Protein AF-A0A520GXE0-F1 (afdb_monomer_lite)

Sequence (352 aa):
VWISTFTKALQRQLGHEGERLIADPEERKRRIVTRKGRENYLCLLNLEDALQGGFAGRAAVLAQLVARWAAYSADGDMVGGDLPGWLPVLFRRNGSTALTDRRGECVYAGCPHYRKCFIERAARASADADIVIANHALVMVNAARGRETATRPTRYVFDEGHHLFDAADAMFSVALSGQETIELRRWVTGPESGSRGRRRGLAARLSDVASYDDAGARAITEAVDAARALPSDGWLQRLAEGQPFGAIEQLLAAVRGLVYARDADGSGEAGYGIETELAEPDAPLIDAIPPAAAALESLLRPLMALGRRLEAVLDEAPDWMDGQARARIEGAIASLGWRAETVAAWLALVAR

Radius of gyration: 22.11 Å; chains: 1; bounding box: 49×47×59 Å

Structure (mmCIF, N/CA/C/O backbone):
data_AF-A0A520GXE0-F1
#
_entry.id   AF-A0A520GXE0-F1
#
loop_
_atom_site.group_PDB
_atom_site.id
_atom_site.type_symbol
_atom_site.label_atom_id
_atom_site.label_alt_id
_atom_site.label_comp_id
_atom_site.label_asym_id
_atom_site.label_entity_id
_atom_site.label_seq_id
_atom_site.pdbx_PDB_ins_code
_atom_site.Cartn_x
_atom_site.Cartn_y
_atom_site.Cartn_z
_atom_site.occupancy
_atom_site.B_iso_or_equiv
_atom_site.auth_seq_id
_atom_site.auth_comp_id
_atom_site.auth_asym_id
_atom_site.auth_atom_id
_atom_site.pdbx_PDB_model_num
ATOM 1 N N . VAL A 1 1 ? 8.208 -20.556 -15.356 1.00 90.81 1 VAL A N 1
ATOM 2 C CA . VAL A 1 1 ? 7.952 -21.194 -14.038 1.00 90.81 1 VAL A CA 1
ATOM 3 C C . VAL A 1 1 ? 8.054 -20.131 -12.965 1.00 90.81 1 VAL A C 1
ATOM 5 O O . VAL A 1 1 ? 8.943 -19.297 -13.052 1.00 90.81 1 VAL A O 1
ATOM 8 N N . TRP A 1 2 ? 7.154 -20.126 -11.987 1.00 92.12 2 TRP A N 1
ATOM 9 C CA . TRP A 1 2 ? 7.243 -19.226 -10.838 1.00 92.12 2 TRP A CA 1
ATOM 10 C C . TRP A 1 2 ? 7.656 -20.009 -9.596 1.00 92.12 2 TRP A C 1
ATOM 12 O O . TRP A 1 2 ? 6.982 -20.964 -9.218 1.00 92.12 2 TRP A O 1
ATOM 22 N N . ILE A 1 3 ? 8.770 -19.612 -8.988 1.00 94.00 3 ILE A N 1
ATOM 23 C CA . ILE A 1 3 ? 9.282 -20.168 -7.740 1.00 94.00 3 ILE A CA 1
ATOM 24 C C . ILE A 1 3 ? 8.953 -19.172 -6.637 1.00 94.00 3 ILE A C 1
ATOM 26 O O . ILE A 1 3 ? 9.441 -18.042 -6.619 1.00 94.00 3 ILE A O 1
ATOM 30 N N . SER A 1 4 ? 8.086 -19.590 -5.732 1.00 92.75 4 SER A N 1
ATOM 31 C CA . SER A 1 4 ? 7.654 -18.807 -4.597 1.00 92.75 4 SER A CA 1
ATOM 32 C C . SER A 1 4 ? 8.390 -19.271 -3.352 1.00 92.75 4 SER A C 1
ATOM 34 O O . SER A 1 4 ? 8.320 -20.448 -3.035 1.00 92.75 4 SER A O 1
ATOM 36 N N . THR A 1 5 ? 9.021 -18.356 -2.624 1.00 91.19 5 THR A N 1
ATOM 37 C CA . THR A 1 5 ? 9.692 -18.653 -1.345 1.00 91.19 5 THR A CA 1
ATOM 38 C C . THR A 1 5 ? 9.309 -17.619 -0.287 1.00 91.19 5 THR A C 1
ATOM 40 O O . THR A 1 5 ? 8.775 -16.552 -0.612 1.00 91.19 5 THR A O 1
ATOM 43 N N . PHE A 1 6 ? 9.559 -17.908 0.985 1.00 83.25 6 PHE A N 1
ATOM 44 C CA . PHE A 1 6 ? 9.045 -17.088 2.077 1.00 83.25 6 PHE A CA 1
ATOM 45 C C . PHE A 1 6 ? 9.873 -15.820 2.324 1.00 83.25 6 PHE A C 1
ATOM 47 O O . PHE A 1 6 ? 9.333 -14.713 2.388 1.00 83.25 6 PHE A O 1
ATOM 54 N N . THR A 1 7 ? 11.201 -15.943 2.420 1.00 82.44 7 THR A N 1
ATOM 55 C CA . THR A 1 7 ? 12.061 -14.829 2.852 1.00 82.44 7 THR A CA 1
ATOM 56 C C . THR A 1 7 ? 12.836 -14.190 1.703 1.00 82.44 7 THR A C 1
ATOM 58 O O . THR A 1 7 ? 13.214 -14.827 0.721 1.00 82.44 7 THR A O 1
ATOM 61 N N . LYS A 1 8 ? 13.163 -12.901 1.851 1.00 81.94 8 LYS A N 1
ATOM 62 C CA . LYS A 1 8 ? 14.025 -12.175 0.899 1.00 81.94 8 LYS A CA 1
ATOM 63 C C . LYS A 1 8 ? 15.440 -12.761 0.829 1.00 81.94 8 LYS A C 1
ATOM 65 O O . LYS A 1 8 ? 16.084 -12.671 -0.213 1.00 81.94 8 LYS A O 1
ATOM 70 N N . ALA A 1 9 ? 15.919 -13.353 1.926 1.00 82.88 9 ALA A N 1
ATOM 71 C CA . ALA A 1 9 ? 17.207 -14.035 1.968 1.00 82.88 9 ALA A CA 1
ATOM 72 C C . ALA A 1 9 ? 17.195 -15.296 1.092 1.00 82.88 9 ALA A C 1
ATOM 74 O O . ALA A 1 9 ? 18.108 -15.469 0.286 1.00 82.88 9 ALA A O 1
ATOM 75 N N . LEU A 1 10 ? 16.130 -16.101 1.180 1.00 86.06 10 LEU A N 1
ATOM 76 C CA . LEU A 1 10 ? 15.934 -17.278 0.331 1.00 86.06 10 LEU A CA 1
ATOM 77 C C . LEU A 1 10 ? 15.784 -16.893 -1.144 1.00 86.06 10 LEU A C 1
ATOM 79 O O . LEU A 1 10 ? 16.423 -17.500 -1.997 1.00 86.06 10 LEU A O 1
ATOM 83 N N . GLN A 1 11 ? 15.045 -15.821 -1.460 1.00 87.38 11 GLN A N 1
ATOM 84 C CA . GLN A 1 11 ? 14.962 -15.318 -2.843 1.00 87.38 11 GLN A CA 1
ATOM 85 C C . GLN A 1 11 ? 16.342 -15.007 -3.427 1.00 87.38 11 GLN A C 1
ATOM 87 O O . GLN A 1 11 ? 16.627 -15.348 -4.573 1.00 87.38 11 GLN A O 1
ATOM 92 N N . ARG A 1 12 ? 17.214 -14.372 -2.635 1.00 83.81 12 ARG A N 1
ATOM 93 C CA . ARG A 1 12 ? 18.583 -14.058 -3.054 1.00 83.81 12 ARG A CA 1
ATOM 94 C C . ARG A 1 12 ? 19.427 -15.317 -3.223 1.00 83.81 12 ARG A C 1
ATOM 96 O O . ARG A 1 12 ? 20.170 -15.408 -4.195 1.00 83.81 12 ARG A O 1
ATOM 103 N N . GLN A 1 13 ? 19.306 -16.270 -2.302 1.00 88.50 13 GLN A N 1
ATOM 104 C CA . GLN A 1 13 ? 19.988 -17.558 -2.401 1.00 88.50 13 GLN A CA 1
ATOM 105 C C . GLN A 1 13 ? 19.597 -18.281 -3.695 1.00 88.50 13 GLN A C 1
ATOM 107 O O . GLN A 1 13 ? 20.478 -18.657 -4.459 1.00 88.50 13 GLN A O 1
ATOM 112 N N . LEU A 1 14 ? 18.299 -18.387 -3.996 1.00 88.88 14 LEU A N 1
ATOM 113 C CA . LEU A 1 14 ? 17.807 -18.990 -5.239 1.00 88.88 14 LEU A CA 1
ATOM 114 C C . LEU A 1 14 ? 18.307 -18.249 -6.487 1.00 88.88 14 LEU A C 1
ATOM 116 O O . LEU A 1 14 ? 18.665 -18.881 -7.477 1.00 88.88 14 LEU A O 1
ATOM 120 N N . GLY A 1 15 ? 18.375 -16.915 -6.433 1.00 85.94 15 GLY A N 1
ATOM 121 C CA . GLY A 1 15 ? 18.950 -16.112 -7.512 1.00 85.94 15 GLY A CA 1
ATOM 122 C C . GLY A 1 15 ? 20.423 -16.443 -7.779 1.00 85.94 15 GLY A C 1
ATOM 123 O O . GLY A 1 15 ? 20.818 -16.559 -8.938 1.00 85.94 15 GLY A O 1
ATOM 124 N N . HIS A 1 16 ? 21.219 -16.645 -6.724 1.00 85.94 16 HIS A N 1
ATOM 125 C CA . HIS A 1 16 ? 22.632 -17.018 -6.838 1.00 85.94 16 HIS A CA 1
ATOM 126 C C . HIS A 1 16 ? 22.817 -18.468 -7.306 1.00 85.94 16 HIS A C 1
ATOM 128 O O . HIS A 1 16 ? 23.625 -18.721 -8.192 1.00 85.94 16 HIS A O 1
ATOM 134 N N . GLU A 1 17 ? 22.007 -19.412 -6.814 1.00 90.50 17 GLU A N 1
ATOM 135 C CA . GLU A 1 17 ? 22.006 -20.803 -7.304 1.00 90.50 17 GLU A CA 1
ATOM 136 C C . GLU A 1 17 ? 21.681 -20.890 -8.807 1.00 90.50 17 GLU A C 1
ATOM 138 O O . GLU A 1 17 ? 22.103 -21.831 -9.482 1.00 90.50 17 GLU A O 1
ATOM 143 N N . GLY A 1 18 ? 21.010 -19.876 -9.367 1.00 88.44 18 GLY A N 1
ATOM 144 C CA . GLY A 1 18 ? 20.818 -19.721 -10.808 1.00 88.44 18 GLY A CA 1
ATOM 145 C C . GLY A 1 18 ? 22.122 -19.740 -11.619 1.00 88.44 18 GLY A C 1
ATOM 146 O O . GLY A 1 18 ? 22.098 -20.146 -12.779 1.00 88.44 18 GLY A O 1
ATOM 147 N N . GLU A 1 19 ? 23.266 -19.379 -11.025 1.00 89.75 19 GLU A N 1
ATOM 148 C CA . GLU A 1 19 ? 24.599 -19.487 -11.645 1.00 89.75 19 GLU A CA 1
ATOM 149 C C . GLU A 1 19 ? 24.958 -20.924 -12.026 1.00 89.75 19 GLU A C 1
ATOM 151 O O . GLU A 1 19 ? 25.644 -21.153 -13.021 1.00 89.75 19 GLU A O 1
ATOM 156 N N . ARG A 1 20 ? 24.453 -21.905 -11.271 1.00 91.44 20 ARG A N 1
ATOM 157 C CA . ARG A 1 20 ? 24.680 -23.332 -11.535 1.00 91.44 20 ARG A CA 1
ATOM 158 C C . ARG A 1 20 ? 23.836 -23.846 -12.697 1.00 91.44 20 ARG A C 1
ATOM 160 O O . ARG A 1 20 ? 24.195 -24.852 -13.301 1.00 91.44 20 ARG A O 1
ATOM 167 N N . LEU A 1 21 ? 22.719 -23.178 -12.993 1.00 91.50 21 LEU A N 1
ATOM 168 C CA . LEU A 1 21 ? 21.837 -23.507 -14.115 1.00 91.50 21 LEU A CA 1
ATOM 169 C C . LEU A 1 21 ? 22.272 -22.802 -15.401 1.00 91.50 21 LEU A C 1
ATOM 171 O O . LEU A 1 21 ? 22.223 -23.397 -16.475 1.00 91.50 21 LEU A O 1
ATOM 175 N N . ILE A 1 22 ? 22.676 -21.534 -15.297 1.00 93.50 22 ILE A N 1
ATOM 176 C CA . ILE A 1 22 ? 23.071 -20.691 -16.427 1.00 93.50 22 ILE A CA 1
ATOM 177 C C . ILE A 1 22 ? 24.344 -19.939 -16.034 1.00 93.50 22 ILE A C 1
ATOM 179 O O . ILE A 1 22 ? 24.292 -18.985 -15.255 1.00 93.50 22 ILE A O 1
ATOM 183 N N . ALA A 1 23 ? 25.485 -20.363 -16.584 1.00 92.56 23 ALA A N 1
ATOM 184 C CA . ALA A 1 23 ? 26.791 -19.792 -16.255 1.00 92.56 23 ALA A CA 1
ATOM 185 C C . ALA A 1 23 ? 26.947 -18.347 -16.763 1.00 92.56 23 ALA A C 1
ATOM 187 O O . ALA A 1 23 ? 27.438 -17.490 -16.022 1.00 92.56 23 ALA A O 1
ATOM 188 N N . ASP A 1 24 ? 26.483 -18.058 -17.987 1.00 94.44 24 ASP A N 1
ATOM 189 C CA . ASP A 1 24 ? 26.551 -16.714 -18.574 1.00 94.44 24 ASP A CA 1
ATOM 190 C C . ASP A 1 24 ? 25.686 -15.714 -17.778 1.00 94.44 24 ASP A C 1
ATOM 192 O O . ASP A 1 24 ? 24.468 -15.904 -17.683 1.00 94.44 24 ASP A O 1
ATOM 196 N N . PRO A 1 25 ? 26.270 -14.648 -17.197 1.00 90.19 25 PRO A N 1
ATOM 197 C CA . PRO A 1 25 ? 25.524 -13.678 -16.398 1.00 90.19 25 PRO A CA 1
ATOM 198 C C . PRO A 1 25 ? 24.420 -12.944 -17.165 1.00 90.19 25 PRO A C 1
ATOM 200 O O . PRO A 1 25 ? 23.355 -12.692 -16.597 1.00 90.19 25 PRO A O 1
ATOM 203 N N . GLU A 1 26 ? 24.643 -12.617 -18.440 1.00 90.75 26 GLU A N 1
ATOM 204 C CA . GLU A 1 26 ? 23.667 -11.868 -19.239 1.00 90.75 26 GLU A CA 1
ATOM 205 C C . GLU A 1 26 ? 22.484 -12.747 -19.649 1.00 90.75 26 GLU A C 1
ATOM 207 O O . GLU A 1 26 ? 21.327 -12.336 -19.525 1.00 90.75 26 GLU A O 1
ATOM 212 N N . GLU A 1 27 ? 22.736 -13.988 -20.070 1.00 93.12 27 GLU A N 1
ATOM 213 C CA . GLU A 1 27 ? 21.676 -14.968 -20.282 1.00 93.12 27 GLU A CA 1
ATOM 214 C C . GLU A 1 27 ? 20.908 -15.253 -18.987 1.00 93.12 27 GLU A C 1
ATOM 216 O O . GLU A 1 27 ? 19.674 -15.233 -18.991 1.00 93.12 27 GLU A O 1
ATOM 221 N N . ARG A 1 28 ? 21.609 -15.437 -17.863 1.00 93.06 28 ARG A N 1
ATOM 222 C CA . ARG A 1 28 ? 20.980 -15.690 -16.562 1.00 93.06 28 ARG A CA 1
ATOM 223 C C . ARG A 1 28 ? 20.043 -14.558 -16.160 1.00 93.06 28 ARG A C 1
ATOM 225 O O . ARG A 1 28 ? 18.915 -14.832 -15.770 1.00 93.06 28 ARG A O 1
ATOM 232 N N . LYS A 1 29 ? 20.463 -13.300 -16.314 1.00 88.56 29 LYS A N 1
ATOM 233 C CA . LYS A 1 29 ? 19.643 -12.119 -15.999 1.00 88.56 29 LYS A CA 1
ATOM 234 C C . LYS A 1 29 ? 18.379 -12.013 -16.858 1.00 88.56 29 LYS A C 1
ATOM 236 O O . LYS A 1 29 ? 17.376 -11.478 -16.392 1.00 88.56 29 LYS A O 1
ATOM 241 N N . ARG A 1 30 ? 18.416 -12.499 -18.104 1.00 91.50 30 ARG A N 1
ATOM 242 C CA . ARG A 1 30 ? 17.231 -12.558 -18.979 1.00 91.50 30 ARG A CA 1
ATOM 243 C C . ARG A 1 30 ? 16.278 -13.684 -18.588 1.00 91.50 30 ARG A C 1
ATOM 245 O O . ARG A 1 30 ? 15.070 -13.510 -18.665 1.00 91.50 30 ARG A O 1
ATOM 252 N N . ARG A 1 31 ? 16.815 -14.839 -18.191 1.00 93.56 31 ARG A N 1
ATOM 253 C CA . ARG A 1 31 ? 16.031 -16.065 -17.981 1.00 93.56 31 ARG A CA 1
ATOM 254 C C . ARG A 1 31 ? 15.551 -16.249 -16.542 1.00 93.56 31 ARG A C 1
ATOM 256 O O . ARG A 1 31 ? 14.533 -16.902 -16.336 1.00 93.56 31 ARG A O 1
ATOM 263 N N . ILE A 1 32 ? 16.257 -15.689 -15.560 1.00 93.44 32 ILE A N 1
ATOM 264 C CA . ILE A 1 32 ? 15.950 -15.794 -14.130 1.00 93.44 32 ILE A CA 1
ATOM 265 C C . ILE A 1 32 ? 15.791 -14.389 -13.550 1.00 93.44 32 ILE A C 1
ATOM 267 O O . ILE A 1 32 ? 16.750 -13.621 -13.482 1.00 93.44 32 ILE A O 1
ATOM 271 N N . VAL A 1 33 ? 14.578 -14.059 -13.105 1.00 91.75 33 VAL A N 1
ATOM 272 C CA . VAL A 1 33 ? 14.235 -12.723 -12.601 1.00 91.75 33 VAL A CA 1
ATOM 273 C C . VAL A 1 33 ? 13.626 -12.811 -11.209 1.00 91.75 33 VAL A C 1
ATOM 275 O O . VAL A 1 33 ? 12.678 -13.557 -10.975 1.00 91.75 33 VAL A O 1
ATOM 278 N N . THR A 1 34 ? 14.122 -11.992 -10.285 1.00 90.44 34 THR A N 1
ATOM 279 C CA . THR A 1 34 ? 13.526 -11.839 -8.953 1.00 90.44 34 THR A CA 1
ATOM 280 C C . THR A 1 34 ? 12.501 -10.707 -8.960 1.00 90.44 34 THR A C 1
ATOM 282 O O . THR A 1 34 ? 12.821 -9.567 -9.304 1.00 90.44 34 THR A O 1
ATOM 285 N N . ARG A 1 35 ? 11.265 -11.002 -8.543 1.00 89.19 35 ARG A N 1
ATOM 286 C CA . ARG A 1 35 ? 10.154 -10.046 -8.462 1.00 89.19 35 ARG A CA 1
ATOM 287 C C . ARG A 1 35 ? 9.699 -9.886 -7.010 1.00 89.19 35 ARG A C 1
ATOM 289 O O . ARG A 1 35 ? 9.286 -10.846 -6.363 1.00 89.19 35 ARG A O 1
ATOM 296 N N . LYS A 1 36 ? 9.748 -8.654 -6.502 1.00 88.38 36 LYS A N 1
ATOM 297 C CA . LYS A 1 36 ? 9.302 -8.282 -5.147 1.00 88.38 36 LYS A CA 1
ATOM 298 C C . LYS A 1 36 ? 8.087 -7.350 -5.197 1.00 88.38 36 LYS A C 1
ATOM 300 O O . LYS A 1 36 ? 7.708 -6.861 -6.261 1.00 88.38 36 LYS A O 1
ATOM 305 N N . GLY A 1 37 ? 7.476 -7.088 -4.042 1.00 85.50 37 GLY A N 1
ATOM 306 C CA . GLY A 1 37 ? 6.474 -6.025 -3.906 1.00 85.50 37 GLY A CA 1
ATOM 307 C C . GLY A 1 37 ? 7.077 -4.640 -4.183 1.00 85.50 37 GLY A C 1
ATOM 308 O O . GLY A 1 37 ? 8.281 -4.437 -3.987 1.00 85.50 37 GLY A O 1
ATOM 309 N N . ARG A 1 38 ? 6.256 -3.690 -4.647 1.00 88.56 38 ARG A N 1
ATOM 310 C CA . ARG A 1 38 ? 6.677 -2.334 -5.065 1.00 88.56 38 ARG A CA 1
ATOM 311 C C . ARG A 1 38 ? 7.350 -1.558 -3.929 1.00 88.56 38 ARG A C 1
ATOM 313 O O . ARG A 1 38 ? 8.279 -0.790 -4.164 1.00 88.56 38 ARG A O 1
ATOM 320 N N . GLU A 1 39 ? 6.947 -1.836 -2.695 1.00 87.00 39 GLU A N 1
ATOM 321 C CA . GLU A 1 39 ? 7.479 -1.273 -1.458 1.00 87.00 39 GLU A CA 1
ATOM 322 C C . GLU A 1 39 ? 8.933 -1.678 -1.163 1.00 87.00 39 GLU A C 1
ATOM 324 O O . GLU A 1 39 ? 9.560 -1.105 -0.270 1.00 87.00 39 GLU A O 1
ATOM 329 N N . ASN A 1 40 ? 9.479 -2.641 -1.914 1.00 89.06 40 ASN A N 1
ATOM 330 C CA . ASN A 1 40 ? 10.854 -3.124 -1.780 1.00 89.06 40 ASN A CA 1
ATOM 331 C C . ASN A 1 40 ? 11.819 -2.482 -2.779 1.00 89.06 40 ASN A C 1
ATOM 333 O O . ASN A 1 40 ? 13.026 -2.639 -2.630 1.00 89.06 40 ASN A O 1
ATOM 337 N N . TYR A 1 41 ? 11.310 -1.762 -3.777 1.00 92.62 41 TYR A N 1
ATOM 338 C CA . TYR A 1 41 ? 12.133 -1.102 -4.782 1.00 92.62 41 TYR A CA 1
ATOM 339 C C . TYR A 1 41 ? 12.191 0.402 -4.542 1.00 92.62 41 TYR A C 1
ATOM 341 O O . TYR A 1 41 ? 11.227 1.028 -4.092 1.00 92.62 41 TYR A O 1
ATOM 349 N N . LEU A 1 42 ? 13.314 1.003 -4.919 1.00 94.69 42 LEU A N 1
ATOM 350 C CA . LEU A 1 42 ? 13.469 2.446 -4.951 1.00 94.69 42 LEU A CA 1
ATOM 351 C C . LEU A 1 42 ? 12.498 3.070 -5.964 1.00 94.69 42 LEU A C 1
ATOM 353 O O . LEU A 1 42 ? 12.542 2.792 -7.166 1.00 94.69 42 LEU A O 1
ATOM 357 N N . CYS A 1 43 ? 11.670 3.996 -5.490 1.00 94.00 43 CYS A N 1
ATOM 358 C CA . CYS A 1 43 ? 10.872 4.857 -6.344 1.00 94.00 43 CYS A CA 1
ATOM 359 C C . CYS A 1 43 ? 11.710 6.078 -6.741 1.00 94.00 43 CYS A C 1
ATOM 361 O O . CYS A 1 43 ? 11.909 6.998 -5.948 1.00 94.00 43 CYS A O 1
ATOM 363 N N . LEU A 1 44 ? 12.172 6.112 -7.996 1.00 94.25 44 LEU A N 1
ATOM 364 C CA . LEU A 1 44 ? 12.980 7.220 -8.530 1.00 94.25 44 LEU A CA 1
ATOM 365 C C . LEU A 1 44 ? 12.294 8.586 -8.391 1.00 94.25 44 LEU A C 1
ATOM 367 O O . LEU A 1 44 ? 12.964 9.593 -8.193 1.00 94.25 44 LEU A O 1
ATOM 371 N N . LEU A 1 45 ? 10.962 8.609 -8.448 1.00 90.69 45 LEU A N 1
ATOM 372 C CA . LEU A 1 45 ? 10.183 9.828 -8.271 1.00 90.69 45 LEU A CA 1
ATOM 373 C C . LEU A 1 45 ? 10.153 10.300 -6.807 1.00 90.69 45 LEU A C 1
ATOM 375 O O . LEU A 1 45 ? 10.216 11.497 -6.551 1.00 90.69 45 LEU A O 1
ATOM 379 N N . ASN A 1 46 ? 10.075 9.376 -5.842 1.00 90.31 46 ASN A N 1
ATOM 380 C CA . ASN A 1 46 ? 10.169 9.725 -4.419 1.00 90.31 46 ASN A CA 1
ATOM 381 C C . ASN A 1 46 ? 11.599 10.153 -4.052 1.00 90.31 46 ASN A C 1
ATOM 383 O O . ASN A 1 46 ? 11.777 11.034 -3.216 1.00 90.31 46 ASN A O 1
ATOM 387 N N . LEU A 1 47 ? 12.613 9.565 -4.696 1.00 93.06 47 LEU A N 1
ATOM 388 C CA . LEU A 1 47 ? 14.002 9.991 -4.548 1.00 93.06 47 LEU A CA 1
ATOM 389 C C . LEU A 1 47 ? 14.223 11.409 -5.082 1.00 93.06 47 LEU A C 1
ATOM 391 O O . LEU A 1 47 ? 14.805 12.225 -4.378 1.00 93.06 47 LEU A O 1
ATOM 395 N N . GLU A 1 48 ? 13.752 11.714 -6.292 1.00 91.56 48 GLU A N 1
ATOM 396 C CA . GLU A 1 48 ? 13.840 13.066 -6.857 1.00 91.56 48 GLU A CA 1
ATOM 397 C C . GLU A 1 48 ? 13.209 14.105 -5.923 1.00 91.56 48 GLU A C 1
ATOM 399 O O . GLU A 1 48 ? 13.847 15.105 -5.597 1.00 91.56 48 GLU A O 1
ATOM 404 N N . ASP A 1 49 ? 12.002 13.829 -5.426 1.00 87.44 49 ASP A N 1
ATOM 405 C CA . ASP A 1 49 ? 11.306 14.700 -4.477 1.00 87.44 49 ASP A CA 1
ATOM 406 C C . ASP A 1 49 ? 12.115 14.917 -3.187 1.00 87.44 49 ASP A C 1
ATOM 408 O O . ASP A 1 49 ? 12.278 16.042 -2.710 1.00 87.44 49 ASP A O 1
ATOM 412 N N . ALA A 1 50 ? 12.694 13.845 -2.641 1.00 88.69 50 ALA A N 1
ATOM 413 C CA . ALA A 1 50 ? 13.543 13.925 -1.459 1.00 88.69 50 ALA A CA 1
ATOM 414 C C . ALA A 1 50 ? 14.785 14.806 -1.690 1.00 88.69 50 ALA A C 1
ATOM 416 O O . ALA A 1 50 ? 15.162 15.568 -0.798 1.00 88.69 50 ALA A O 1
ATOM 417 N N . LEU A 1 51 ? 15.393 14.740 -2.881 1.00 90.19 51 LEU A N 1
ATOM 418 C CA . LEU A 1 51 ? 16.551 15.557 -3.261 1.00 90.19 51 LEU A CA 1
ATOM 419 C C . LEU A 1 51 ? 16.183 17.027 -3.522 1.00 90.19 51 LEU A C 1
ATOM 421 O O . LEU A 1 51 ? 17.013 17.904 -3.294 1.00 90.19 51 LEU A O 1
ATOM 425 N N . GLN A 1 52 ? 14.948 17.310 -3.946 1.00 89.19 52 GLN A N 1
ATOM 426 C CA . GLN A 1 52 ? 14.431 18.662 -4.215 1.00 89.19 52 GLN A CA 1
ATOM 427 C C . GLN A 1 52 ? 13.878 19.375 -2.964 1.00 89.19 52 GLN A C 1
ATOM 429 O O . GLN A 1 52 ? 13.187 20.388 -3.063 1.00 89.19 52 GLN A O 1
ATOM 434 N N . GLY A 1 53 ? 14.201 18.875 -1.768 1.00 81.94 53 GLY A N 1
ATOM 435 C CA . GLY A 1 53 ? 13.802 19.489 -0.499 1.00 81.94 53 GLY A CA 1
ATOM 436 C C . GLY A 1 53 ? 12.542 18.894 0.126 1.00 81.94 53 GLY A C 1
ATOM 437 O O . GLY A 1 53 ? 12.043 19.444 1.106 1.00 81.94 53 GLY A O 1
ATOM 438 N N . GLY A 1 54 ? 12.053 17.759 -0.388 1.00 78.25 54 GLY A N 1
ATOM 439 C CA . GLY A 1 54 ? 11.010 16.969 0.266 1.00 78.25 54 GLY A CA 1
ATOM 440 C C . GLY A 1 54 ? 11.451 16.390 1.613 1.00 78.25 54 GLY A C 1
ATOM 441 O O . GLY A 1 54 ? 10.622 16.104 2.480 1.00 78.25 54 GLY A O 1
ATOM 442 N N . PHE A 1 55 ? 12.760 16.186 1.802 1.00 83.94 55 PHE A N 1
ATOM 443 C CA . PHE A 1 55 ? 13.355 15.667 3.034 1.00 83.94 55 PHE A CA 1
ATOM 444 C C . PHE A 1 55 ? 14.261 16.723 3.685 1.00 83.94 55 PHE A C 1
ATOM 446 O O . PHE A 1 55 ? 14.884 17.536 3.008 1.00 83.94 55 PHE A O 1
ATOM 453 N N . ALA A 1 56 ? 14.385 16.663 5.014 1.00 83.31 56 ALA A N 1
ATOM 454 C CA . ALA A 1 56 ? 15.259 17.535 5.798 1.00 83.31 56 ALA A CA 1
ATOM 455 C C . ALA A 1 56 ? 16.105 16.738 6.806 1.00 83.31 56 ALA A C 1
ATOM 457 O O . ALA A 1 56 ? 15.795 15.590 7.148 1.00 83.31 56 ALA A O 1
ATOM 458 N N . GLY A 1 57 ? 17.192 17.348 7.289 1.00 87.38 57 GLY A N 1
ATOM 459 C CA . GLY A 1 57 ? 18.073 16.760 8.301 1.00 87.38 57 GLY A CA 1
ATOM 460 C C . GLY A 1 57 ? 18.632 15.395 7.886 1.00 87.38 57 GLY A C 1
ATOM 461 O O . GLY A 1 57 ? 19.093 15.211 6.760 1.00 87.38 57 GLY A O 1
ATOM 462 N N . ARG A 1 58 ? 18.566 14.406 8.789 1.00 87.12 58 ARG A N 1
ATOM 463 C CA . ARG A 1 58 ? 19.070 13.043 8.529 1.00 87.12 58 ARG A CA 1
ATOM 464 C C . ARG A 1 58 ? 18.395 12.378 7.328 1.00 87.12 58 ARG A C 1
ATOM 466 O O . ARG A 1 58 ? 19.051 11.632 6.613 1.00 87.12 58 ARG A O 1
ATOM 473 N N . ALA A 1 59 ? 17.116 12.651 7.076 1.00 85.62 59 ALA A N 1
ATOM 474 C CA . ALA A 1 59 ? 16.422 12.069 5.933 1.00 85.62 59 ALA A CA 1
ATOM 475 C C . ALA A 1 59 ? 17.026 12.566 4.605 1.00 85.62 59 ALA A C 1
ATOM 477 O O . ALA A 1 59 ? 17.248 11.766 3.700 1.00 85.62 59 ALA A O 1
ATOM 478 N N . ALA A 1 60 ? 17.383 13.851 4.509 1.00 88.62 60 ALA A N 1
ATOM 479 C CA . ALA A 1 60 ? 18.041 14.397 3.319 1.00 88.62 60 ALA A CA 1
ATOM 480 C C . ALA A 1 60 ? 19.414 13.745 3.067 1.00 88.62 60 ALA A C 1
ATOM 482 O O . ALA A 1 60 ? 19.753 13.437 1.926 1.00 88.62 60 ALA A O 1
ATOM 483 N N . VAL A 1 61 ? 20.176 13.458 4.131 1.00 91.31 61 VAL A N 1
ATOM 484 C CA . VAL A 1 61 ? 21.450 12.722 4.027 1.00 91.31 61 VAL A CA 1
ATOM 485 C C . VAL A 1 61 ? 21.227 11.315 3.469 1.00 91.31 61 VAL A C 1
ATOM 487 O O . VAL A 1 61 ? 21.938 10.906 2.553 1.00 91.31 61 VAL A O 1
ATOM 490 N N . LEU A 1 62 ? 20.216 10.591 3.964 1.00 90.94 62 LEU A N 1
ATOM 491 C CA . LEU A 1 62 ? 19.852 9.284 3.410 1.00 90.94 62 LEU A CA 1
ATOM 492 C C . LEU A 1 62 ? 19.521 9.384 1.918 1.00 90.94 62 LEU A C 1
ATOM 494 O O . LEU A 1 62 ? 20.011 8.567 1.147 1.00 90.94 62 LEU A O 1
ATOM 498 N N . ALA A 1 63 ? 18.728 10.377 1.508 1.00 91.75 63 ALA A N 1
ATOM 499 C CA . ALA A 1 63 ? 18.358 10.558 0.106 1.00 91.75 63 ALA A CA 1
ATOM 500 C C . ALA A 1 63 ? 19.592 10.736 -0.794 1.00 91.75 63 ALA A C 1
ATOM 502 O O . ALA A 1 63 ? 19.661 10.116 -1.849 1.00 91.75 63 ALA A O 1
ATOM 503 N N . GLN A 1 64 ? 20.603 11.494 -0.359 1.00 93.88 64 GLN A N 1
ATOM 504 C CA . GLN A 1 64 ? 21.859 11.657 -1.106 1.00 93.88 64 GLN A CA 1
ATOM 505 C C . GLN A 1 64 ? 22.665 10.350 -1.203 1.00 93.88 64 GLN A C 1
ATOM 507 O O . GLN A 1 64 ? 23.175 10.005 -2.269 1.00 93.88 64 GLN A O 1
ATOM 512 N N . LEU A 1 65 ? 22.750 9.585 -0.109 1.00 94.19 65 LEU A N 1
ATOM 513 C CA . LEU A 1 65 ? 23.423 8.279 -0.107 1.00 94.19 65 LEU A CA 1
ATOM 514 C C . LEU A 1 65 ? 22.708 7.277 -1.022 1.00 94.19 65 LEU A C 1
ATOM 516 O O . LEU A 1 65 ? 23.354 6.584 -1.809 1.00 94.19 65 LEU A O 1
ATOM 520 N N . VAL A 1 66 ? 21.375 7.245 -0.964 1.00 94.19 66 VAL A N 1
ATOM 521 C CA . VAL A 1 66 ? 20.539 6.411 -1.836 1.00 94.19 66 VAL A CA 1
ATOM 522 C C . VAL A 1 66 ? 20.643 6.869 -3.288 1.00 94.19 66 VAL A C 1
ATOM 524 O O . VAL A 1 66 ? 20.718 6.020 -4.163 1.00 94.19 66 VAL A O 1
ATOM 527 N N . ALA A 1 67 ? 20.729 8.171 -3.573 1.00 95.00 67 ALA A N 1
ATOM 528 C CA . ALA A 1 67 ? 20.929 8.675 -4.931 1.00 95.00 67 ALA A CA 1
ATOM 529 C C . ALA A 1 67 ? 22.258 8.211 -5.528 1.00 95.00 67 ALA A C 1
ATOM 531 O O . ALA A 1 67 ? 22.299 7.768 -6.677 1.00 95.00 67 ALA A O 1
ATOM 532 N N . ARG A 1 68 ? 23.333 8.246 -4.730 1.00 95.00 68 ARG A N 1
ATOM 533 C CA . ARG A 1 68 ? 24.626 7.699 -5.143 1.00 95.00 68 ARG A CA 1
ATOM 534 C C . ARG A 1 68 ? 24.526 6.206 -5.428 1.00 95.00 68 ARG A C 1
ATOM 536 O O . ARG A 1 68 ? 25.007 5.775 -6.464 1.00 95.00 68 ARG A O 1
ATOM 543 N N . TRP A 1 69 ? 23.908 5.429 -4.542 1.00 95.31 69 TRP A N 1
ATOM 544 C CA . TRP A 1 69 ? 23.710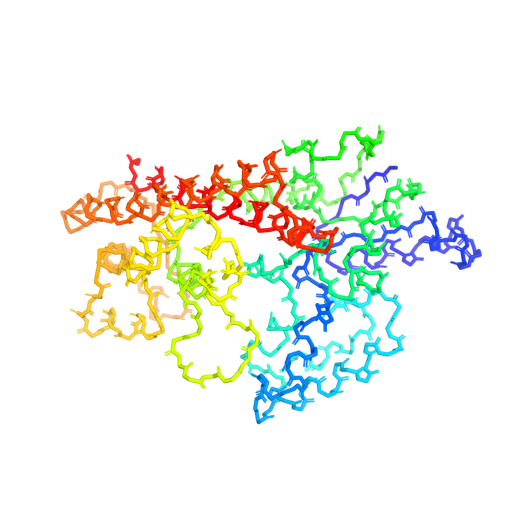 3.994 -4.758 1.00 95.31 69 TRP A CA 1
ATOM 545 C C . TRP A 1 69 ? 22.855 3.706 -6.002 1.00 95.31 69 TRP A C 1
ATOM 547 O O . TRP A 1 69 ? 23.241 2.891 -6.832 1.00 95.31 69 TRP A O 1
ATOM 557 N N . ALA A 1 70 ? 21.753 4.432 -6.193 1.00 95.00 70 ALA A N 1
ATOM 558 C CA . ALA A 1 70 ? 20.820 4.244 -7.300 1.00 95.00 70 ALA A CA 1
ATOM 559 C C . ALA A 1 70 ? 21.467 4.426 -8.681 1.00 95.00 70 ALA A C 1
ATOM 561 O O . ALA A 1 70 ? 21.008 3.824 -9.648 1.00 95.00 70 ALA A O 1
ATOM 562 N N . ALA A 1 71 ? 22.525 5.238 -8.778 1.00 93.12 71 ALA A N 1
ATOM 563 C CA . ALA A 1 71 ? 23.288 5.423 -10.012 1.00 93.12 71 ALA A CA 1
ATOM 564 C C . ALA A 1 71 ? 24.084 4.172 -10.432 1.00 93.12 71 ALA A C 1
ATOM 566 O O . ALA A 1 71 ? 24.408 4.034 -11.609 1.00 93.12 71 ALA A O 1
ATOM 567 N N . TYR A 1 72 ? 24.384 3.276 -9.488 1.00 92.69 72 TYR A N 1
ATOM 568 C CA . TYR A 1 72 ? 25.140 2.041 -9.720 1.00 92.69 72 TYR A CA 1
ATOM 569 C C . TYR A 1 72 ? 24.316 0.774 -9.469 1.00 92.69 72 TYR A C 1
ATOM 571 O O . TYR A 1 72 ? 24.765 -0.311 -9.827 1.00 92.69 72 TYR A O 1
ATOM 579 N N . SER A 1 73 ? 23.128 0.901 -8.870 1.00 91.94 73 SER A N 1
ATOM 580 C CA . SER A 1 73 ? 22.291 -0.249 -8.546 1.00 91.94 73 SER A CA 1
ATOM 581 C C . SER A 1 73 ? 21.758 -0.929 -9.802 1.00 91.94 73 SER A C 1
ATOM 583 O O . SER A 1 73 ? 21.252 -0.279 -10.726 1.00 91.94 73 SER A O 1
ATOM 585 N N . ALA A 1 74 ? 21.845 -2.257 -9.823 1.00 85.44 74 ALA A N 1
ATOM 586 C CA . ALA A 1 74 ? 21.390 -3.053 -10.957 1.00 85.44 74 ALA A CA 1
ATOM 587 C C . ALA A 1 74 ? 19.857 -3.049 -11.094 1.00 85.44 74 ALA A C 1
ATOM 589 O O . ALA A 1 74 ? 19.325 -2.942 -12.205 1.00 85.44 74 ALA A O 1
ATOM 590 N N . ASP A 1 75 ? 19.152 -3.152 -9.969 1.00 87.75 75 ASP A N 1
ATOM 591 C CA . ASP A 1 75 ? 17.715 -3.426 -9.902 1.00 87.75 75 ASP A CA 1
ATOM 592 C C . ASP A 1 75 ? 16.956 -2.543 -8.901 1.00 87.75 75 ASP A C 1
ATOM 594 O O . ASP A 1 75 ? 15.727 -2.604 -8.859 1.00 87.75 75 ASP A O 1
ATOM 598 N N . GLY A 1 76 ? 17.648 -1.668 -8.163 1.00 92.00 76 GLY A N 1
ATOM 599 C CA . GLY A 1 76 ? 17.037 -0.725 -7.230 1.00 92.00 76 GLY A CA 1
ATOM 600 C C . GLY A 1 76 ? 16.347 -1.406 -6.056 1.00 92.00 76 GLY A C 1
ATOM 601 O O . GLY A 1 76 ? 15.413 -0.834 -5.488 1.00 92.00 76 GLY A O 1
ATOM 602 N N . ASP A 1 77 ? 16.774 -2.615 -5.703 1.00 90.81 77 ASP A N 1
ATOM 603 C CA . ASP A 1 77 ? 16.255 -3.367 -4.572 1.00 90.81 77 ASP A CA 1
ATOM 604 C C . ASP A 1 77 ? 16.740 -2.777 -3.239 1.00 90.81 77 ASP A C 1
ATOM 606 O O . ASP A 1 77 ? 17.883 -2.937 -2.807 1.00 90.81 77 ASP A O 1
ATOM 610 N N . MET A 1 78 ? 15.821 -2.096 -2.559 1.00 89.06 78 MET A N 1
ATOM 611 C CA . MET A 1 78 ? 16.059 -1.446 -1.273 1.00 89.06 78 MET A CA 1
ATOM 612 C C . MET A 1 78 ? 16.090 -2.444 -0.110 1.00 89.06 78 MET A C 1
ATOM 614 O O . MET A 1 78 ? 16.460 -2.058 1.003 1.00 89.06 78 MET A O 1
ATOM 618 N N . VAL A 1 79 ? 15.664 -3.702 -0.314 1.00 83.75 79 VAL A N 1
ATOM 619 C CA . VAL A 1 79 ? 15.544 -4.690 0.765 1.00 83.75 79 VAL A CA 1
ATOM 620 C C . VAL A 1 79 ? 16.107 -6.053 0.366 1.00 83.75 79 VAL A C 1
ATOM 622 O O . VAL A 1 79 ? 15.405 -6.944 -0.121 1.00 83.75 79 VAL A O 1
ATOM 625 N N . GLY A 1 80 ? 17.378 -6.253 0.712 1.00 76.00 80 GLY A N 1
ATOM 626 C CA . GLY A 1 80 ? 18.100 -7.507 0.488 1.00 76.00 80 GLY A CA 1
ATOM 627 C C . GLY A 1 80 ? 18.876 -7.560 -0.830 1.00 76.00 80 GLY A C 1
ATOM 628 O O . GLY A 1 80 ? 19.469 -8.602 -1.105 1.00 76.00 80 GLY A O 1
ATOM 629 N N . GLY A 1 81 ? 18.883 -6.462 -1.592 1.00 82.25 81 GLY A N 1
ATOM 630 C CA . GLY A 1 81 ? 19.680 -6.278 -2.803 1.00 82.25 81 GLY A CA 1
ATOM 631 C C . GLY A 1 81 ? 21.093 -5.765 -2.526 1.00 82.25 81 GLY A C 1
ATOM 63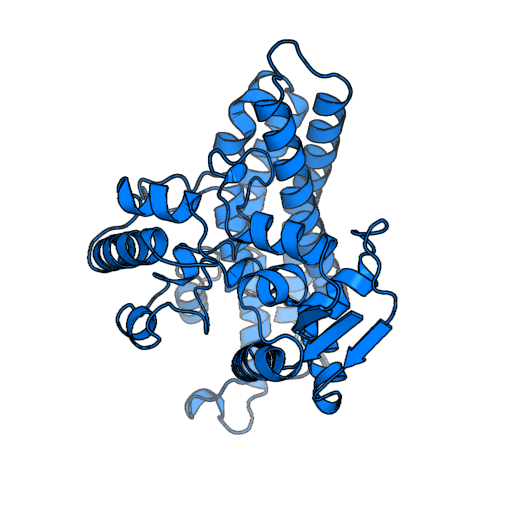2 O O . GLY A 1 81 ? 21.696 -6.082 -1.499 1.00 82.25 81 GLY A O 1
ATOM 633 N N . ASP A 1 82 ? 21.612 -4.954 -3.448 1.00 86.25 82 ASP A N 1
ATOM 634 C CA . ASP A 1 82 ? 22.958 -4.369 -3.390 1.00 86.25 82 ASP A CA 1
ATOM 635 C C . ASP A 1 82 ? 23.057 -3.107 -2.508 1.00 86.25 82 ASP A C 1
ATOM 637 O O . ASP A 1 82 ? 24.153 -2.585 -2.284 1.00 86.25 82 ASP A O 1
ATOM 641 N N . LEU A 1 83 ? 21.936 -2.628 -1.952 1.00 89.38 83 LEU A N 1
ATOM 642 C CA . LEU A 1 83 ? 21.944 -1.580 -0.934 1.00 89.38 83 LEU A CA 1
ATOM 643 C C . LEU A 1 83 ? 22.601 -2.111 0.355 1.00 89.38 83 LEU A C 1
ATOM 645 O O . LEU A 1 83 ? 22.136 -3.114 0.906 1.00 89.38 83 LEU A O 1
ATOM 649 N N . PRO A 1 84 ? 23.625 -1.434 0.912 1.00 87.88 84 PRO A N 1
ATOM 650 C CA . PRO A 1 84 ? 24.261 -1.888 2.142 1.00 87.88 84 PRO A CA 1
ATOM 651 C C . PRO A 1 84 ? 23.254 -2.018 3.293 1.00 87.88 84 PRO A C 1
ATOM 653 O O . PRO A 1 84 ? 22.632 -1.037 3.697 1.00 87.88 84 PRO A O 1
ATOM 656 N N . GLY A 1 85 ? 23.111 -3.222 3.858 1.00 83.75 85 GLY A N 1
ATOM 657 C CA . GLY A 1 85 ? 22.066 -3.522 4.851 1.00 83.75 85 GLY A CA 1
ATOM 658 C C . GLY A 1 85 ? 22.141 -2.694 6.141 1.00 83.75 85 GLY A C 1
ATOM 659 O O . GLY A 1 85 ? 21.124 -2.471 6.794 1.00 83.75 85 GLY A O 1
ATOM 660 N N . TRP A 1 86 ? 23.323 -2.176 6.490 1.00 86.00 86 TRP A N 1
ATOM 661 C CA . TRP A 1 86 ? 23.497 -1.266 7.625 1.00 86.00 86 TRP A CA 1
ATOM 662 C C . TRP A 1 86 ? 22.906 0.126 7.367 1.00 86.00 86 TRP A C 1
ATOM 664 O O . TRP A 1 86 ? 22.555 0.825 8.318 1.00 86.00 86 TRP A O 1
ATOM 674 N N . LEU A 1 87 ? 22.774 0.545 6.103 1.00 87.31 87 LEU A N 1
ATOM 675 C CA . LEU A 1 87 ? 22.413 1.915 5.757 1.00 87.31 87 LEU A CA 1
ATOM 676 C C . LEU A 1 87 ? 20.988 2.265 6.211 1.00 87.31 87 LEU A C 1
ATOM 678 O O . LEU A 1 87 ? 20.862 3.218 6.979 1.00 87.31 87 LEU A O 1
ATOM 682 N N . PRO A 1 88 ? 19.922 1.510 5.865 1.00 82.56 88 PRO A N 1
ATOM 683 C CA . PRO A 1 88 ? 18.575 1.809 6.360 1.00 82.56 88 PRO A CA 1
ATOM 684 C C . PRO A 1 88 ? 18.475 1.853 7.894 1.00 82.56 88 PRO A C 1
ATOM 686 O O . PRO A 1 88 ? 17.727 2.662 8.442 1.00 82.56 88 PRO A O 1
ATOM 689 N N . VAL A 1 89 ? 19.259 1.028 8.597 1.00 82.94 89 VAL A N 1
ATOM 690 C CA . VAL A 1 89 ? 19.244 0.926 10.067 1.00 82.94 89 VAL A CA 1
ATOM 691 C C . VAL A 1 89 ? 19.760 2.206 10.738 1.00 82.94 89 VAL A C 1
ATOM 693 O O . VAL A 1 89 ? 19.279 2.576 11.812 1.00 82.94 89 VAL A O 1
ATOM 696 N N . LEU A 1 90 ? 20.683 2.931 10.096 1.00 84.50 90 LEU A N 1
ATOM 697 C CA . LEU A 1 90 ? 21.198 4.211 10.600 1.00 84.50 90 LEU A CA 1
ATOM 698 C C . LEU A 1 90 ? 20.181 5.356 10.513 1.00 84.50 90 LEU A C 1
ATOM 700 O O . LEU A 1 90 ? 20.365 6.388 11.159 1.00 84.50 90 LEU A O 1
ATOM 704 N N . PHE A 1 91 ? 19.103 5.203 9.746 1.00 80.62 91 PHE A N 1
ATOM 705 C CA . PHE A 1 91 ? 18.096 6.243 9.528 1.00 80.62 91 PHE A CA 1
ATOM 706 C C . PHE A 1 91 ? 16.734 5.794 10.067 1.00 80.62 91 PHE A C 1
ATOM 708 O O . PHE A 1 91 ? 15.739 5.737 9.342 1.00 80.62 91 PHE A O 1
ATOM 715 N N . ARG A 1 92 ? 16.700 5.469 11.372 1.00 59.25 92 ARG A N 1
ATOM 716 C CA . ARG A 1 92 ? 15.465 5.111 12.091 1.00 59.25 92 ARG A CA 1
ATOM 717 C C . ARG A 1 92 ? 14.411 6.217 11.938 1.00 59.25 92 ARG A C 1
ATOM 719 O O . ARG A 1 92 ? 14.744 7.398 11.985 1.00 59.25 92 ARG A O 1
ATOM 726 N N . ARG A 1 93 ? 13.144 5.795 11.819 1.00 54.53 93 ARG A N 1
ATOM 727 C CA . ARG A 1 93 ? 11.954 6.557 11.377 1.00 54.53 93 ARG A CA 1
ATOM 728 C C . ARG A 1 93 ? 11.924 6.828 9.871 1.00 54.53 93 ARG A C 1
ATOM 730 O O . ARG A 1 93 ? 12.443 7.825 9.391 1.00 54.53 93 ARG A O 1
ATOM 737 N N . ASN A 1 94 ? 11.217 5.955 9.157 1.00 56.97 94 ASN A N 1
ATOM 738 C CA . ASN A 1 94 ? 10.585 6.172 7.851 1.00 56.97 94 ASN A CA 1
ATOM 739 C C . ASN A 1 94 ? 11.432 6.700 6.676 1.00 56.97 94 ASN A C 1
ATOM 741 O O . ASN A 1 94 ? 10.871 6.910 5.608 1.00 56.97 94 ASN A O 1
ATOM 745 N N . GLY A 1 95 ? 12.745 6.904 6.810 1.00 61.44 95 GLY A N 1
ATOM 746 C CA . GLY A 1 95 ? 13.567 7.457 5.732 1.00 61.44 95 GLY A CA 1
ATOM 747 C C . GLY A 1 95 ? 13.622 6.541 4.509 1.00 61.44 95 GLY A C 1
ATOM 748 O O . GLY A 1 95 ? 13.380 6.988 3.394 1.00 61.44 95 GLY A O 1
ATOM 749 N N . SER A 1 96 ? 13.886 5.248 4.715 1.00 64.81 96 SER A N 1
ATOM 750 C CA . SER A 1 96 ? 13.943 4.261 3.629 1.00 64.81 96 SER A CA 1
ATOM 751 C C . SER A 1 96 ? 12.558 3.926 3.074 1.00 64.81 96 SER A C 1
ATOM 753 O O . SER A 1 96 ? 12.395 3.851 1.862 1.00 64.81 96 SER A O 1
ATOM 755 N N . THR A 1 97 ? 11.542 3.800 3.934 1.00 71.94 97 THR A N 1
ATOM 756 C CA . THR A 1 97 ? 10.155 3.527 3.511 1.00 71.94 97 THR A CA 1
ATOM 757 C C . THR A 1 97 ? 9.520 4.703 2.775 1.00 71.94 97 THR A C 1
ATOM 759 O O . THR A 1 97 ? 8.616 4.512 1.974 1.00 71.94 97 THR A O 1
ATOM 762 N N . ALA A 1 98 ? 9.995 5.926 3.011 1.00 78.44 98 ALA A N 1
ATOM 763 C CA . ALA A 1 98 ? 9.570 7.116 2.288 1.00 78.44 98 ALA A CA 1
ATOM 764 C C . ALA A 1 98 ? 10.133 7.205 0.858 1.00 78.44 98 ALA A C 1
ATOM 766 O O . ALA A 1 98 ? 9.653 8.036 0.086 1.00 78.44 98 ALA A O 1
ATOM 767 N N . LEU A 1 99 ? 11.139 6.391 0.521 1.00 89.25 99 LEU A N 1
ATOM 768 C CA . LEU A 1 99 ? 11.770 6.329 -0.802 1.00 89.25 99 LEU A CA 1
ATOM 769 C C . LEU A 1 99 ? 11.219 5.185 -1.671 1.00 89.25 99 LEU A C 1
ATOM 771 O O . LEU A 1 99 ? 11.599 5.073 -2.834 1.00 89.25 99 LEU A O 1
ATOM 775 N N . THR A 1 100 ? 10.315 4.357 -1.146 1.00 90.12 100 THR A N 1
ATOM 776 C CA . THR A 1 100 ? 9.661 3.259 -1.877 1.00 90.12 100 THR A CA 1
ATOM 777 C C . THR A 1 100 ? 8.170 3.539 -2.076 1.00 90.12 100 THR A C 1
ATOM 779 O O . THR A 1 100 ? 7.635 4.475 -1.486 1.00 90.12 100 THR A O 1
ATOM 782 N N . ASP A 1 101 ? 7.503 2.771 -2.943 1.00 86.12 101 ASP A N 1
ATOM 783 C CA . ASP A 1 101 ? 6.057 2.887 -3.202 1.00 86.12 101 ASP A CA 1
ATOM 784 C C . ASP A 1 101 ? 5.271 1.998 -2.232 1.00 86.12 101 ASP A C 1
ATOM 786 O O . ASP A 1 101 ? 4.842 0.900 -2.581 1.00 86.12 101 ASP A O 1
ATOM 790 N N . ARG A 1 102 ? 5.144 2.441 -0.978 1.00 76.94 102 ARG A N 1
ATOM 791 C CA . ARG A 1 102 ? 4.419 1.691 0.061 1.00 76.94 102 ARG A CA 1
ATOM 792 C C . ARG A 1 102 ? 2.950 2.076 0.145 1.00 76.94 102 ARG A C 1
ATOM 794 O O . ARG A 1 102 ? 2.116 1.246 0.479 1.00 76.94 102 ARG A O 1
ATOM 801 N N . ARG A 1 103 ? 2.629 3.340 -0.124 1.00 68.25 103 ARG A N 1
ATOM 802 C CA . ARG A 1 103 ? 1.286 3.878 0.104 1.00 68.25 103 ARG A CA 1
ATOM 803 C C . ARG A 1 103 ? 0.438 3.788 -1.147 1.00 68.25 103 ARG A C 1
ATOM 805 O O . ARG A 1 103 ? -0.656 4.334 -1.120 1.00 68.25 103 ARG A O 1
ATOM 812 N N . GLY A 1 104 ? 0.935 3.175 -2.227 1.00 70.38 104 GLY A N 1
ATOM 813 C CA . GLY A 1 104 ? 0.305 3.102 -3.545 1.00 70.38 104 GLY A CA 1
ATOM 814 C C . GLY A 1 104 ? 0.315 4.439 -4.290 1.00 70.38 104 GLY A C 1
ATOM 815 O O . GLY A 1 104 ? -0.601 4.721 -5.066 1.00 70.38 104 GLY A O 1
ATOM 816 N N . GLU A 1 105 ? 1.252 5.330 -3.981 1.00 77.12 105 GLU A N 1
ATOM 817 C CA . GLU A 1 105 ? 1.367 6.663 -4.574 1.00 77.12 105 GLU A CA 1
ATOM 818 C C . GLU A 1 105 ? 1.934 6.661 -6.001 1.00 77.12 105 GLU A C 1
ATOM 820 O O . GLU A 1 105 ? 2.090 7.732 -6.607 1.00 77.12 105 GLU A O 1
ATOM 825 N N . CYS A 1 106 ? 2.282 5.489 -6.537 1.00 82.38 106 CYS A N 1
ATOM 826 C CA . CYS A 1 106 ? 2.737 5.381 -7.909 1.00 82.38 106 CYS A CA 1
ATOM 827 C C . CYS A 1 106 ? 1.656 5.804 -8.911 1.00 82.38 106 CYS A C 1
ATOM 829 O O . CYS A 1 106 ? 0.488 5.435 -8.817 1.00 82.38 106 CYS A O 1
ATOM 831 N N . VAL A 1 107 ? 2.098 6.567 -9.908 1.00 77.81 107 VAL A N 1
ATOM 832 C CA . VAL A 1 107 ? 1.295 7.042 -11.043 1.00 77.81 107 VAL A CA 1
ATOM 833 C C . VAL A 1 107 ? 1.497 6.177 -12.295 1.00 77.81 107 VAL A C 1
ATOM 835 O O . VAL A 1 107 ? 1.124 6.580 -13.391 1.00 77.81 107 VAL A O 1
ATOM 838 N N . TYR A 1 108 ? 2.111 4.999 -12.133 1.00 82.75 108 TYR A N 1
ATOM 839 C CA . TYR A 1 108 ? 2.363 4.007 -13.181 1.00 82.75 108 TYR A CA 1
ATOM 840 C C . TYR A 1 108 ? 2.983 4.628 -14.445 1.00 82.75 108 TYR A C 1
ATOM 842 O O . TYR A 1 108 ? 4.042 5.259 -14.362 1.00 82.75 108 TYR A O 1
ATOM 850 N N . ALA A 1 109 ? 2.336 4.457 -15.600 1.00 79.44 109 ALA A N 1
ATOM 851 C CA . ALA A 1 109 ? 2.799 4.942 -16.893 1.00 79.44 109 ALA A CA 1
ATOM 852 C C . ALA A 1 109 ? 2.902 6.480 -16.967 1.00 79.44 109 ALA A C 1
ATOM 854 O O . ALA A 1 109 ? 3.713 6.992 -17.733 1.00 79.44 109 ALA A O 1
ATOM 855 N N . GLY A 1 110 ? 2.179 7.222 -16.117 1.00 73.19 110 GLY A N 1
ATOM 856 C CA . GLY A 1 110 ? 2.292 8.682 -16.011 1.00 73.19 110 GLY A CA 1
ATOM 857 C C . GLY A 1 110 ? 3.563 9.179 -15.304 1.00 73.19 110 GLY A C 1
ATOM 858 O O . GLY A 1 110 ? 3.765 10.385 -15.167 1.00 73.19 110 GLY A O 1
ATOM 859 N N . CYS A 1 111 ? 4.423 8.283 -14.807 1.00 84.62 111 CYS A N 1
ATOM 860 C CA . CYS A 1 111 ? 5.657 8.658 -14.118 1.00 84.62 111 CYS A CA 1
ATOM 861 C C . CYS A 1 111 ? 6.728 9.131 -15.122 1.00 84.62 111 CYS A C 1
ATOM 863 O O . CYS A 1 111 ? 7.065 8.369 -16.030 1.00 84.62 111 CYS A O 1
ATOM 865 N N . PRO A 1 112 ? 7.382 10.297 -14.928 1.00 86.00 112 PRO A N 1
ATOM 866 C CA . PRO A 1 112 ? 8.454 10.751 -15.828 1.00 86.00 112 PRO A CA 1
ATOM 867 C C . PRO A 1 112 ? 9.659 9.796 -15.838 1.00 86.00 112 PRO A C 1
ATOM 869 O O . PRO A 1 112 ? 10.417 9.730 -16.804 1.00 86.00 112 PRO A O 1
ATOM 872 N N . HIS A 1 113 ? 9.818 8.992 -14.781 1.00 91.12 113 HIS A N 1
ATOM 873 C CA . HIS A 1 113 ? 10.865 7.976 -14.680 1.00 91.12 113 HIS A CA 1
ATOM 874 C C . HIS A 1 113 ? 10.440 6.598 -15.201 1.00 91.12 113 HIS A C 1
ATOM 876 O O . HIS A 1 113 ? 11.239 5.672 -15.101 1.00 91.12 113 HIS A O 1
ATOM 882 N N . TYR A 1 114 ? 9.231 6.421 -15.754 1.00 89.31 114 TYR A N 1
ATOM 883 C CA . TYR A 1 114 ? 8.656 5.110 -16.108 1.00 89.31 114 TYR A CA 1
ATOM 884 C C . TYR A 1 114 ? 9.608 4.212 -16.920 1.00 89.31 114 TYR A C 1
ATOM 886 O O . TYR A 1 114 ? 9.793 3.035 -16.599 1.00 89.31 114 TYR A O 1
ATOM 894 N N . ARG A 1 115 ? 10.295 4.778 -17.923 1.00 89.06 115 ARG A N 1
ATOM 895 C CA . ARG A 1 115 ? 11.236 4.034 -18.784 1.00 89.06 115 ARG A CA 1
ATOM 896 C C . ARG A 1 115 ? 12.433 3.456 -18.020 1.00 89.06 115 ARG A C 1
ATOM 898 O O . ARG A 1 115 ? 12.865 2.348 -18.322 1.00 89.06 115 ARG A O 1
ATOM 905 N N . LYS A 1 116 ? 12.934 4.170 -17.006 1.00 92.88 116 LYS A N 1
ATOM 906 C CA . LYS A 1 116 ? 14.065 3.751 -16.154 1.00 92.88 116 LYS A CA 1
ATOM 907 C C . LYS A 1 116 ? 13.639 3.223 -14.777 1.00 92.88 116 LYS A C 1
ATOM 909 O O . LYS A 1 116 ? 14.489 2.884 -13.957 1.00 92.88 116 LYS A O 1
ATOM 914 N N . CYS A 1 117 ? 12.335 3.134 -14.517 1.00 93.69 117 CYS A N 1
ATOM 915 C CA . CYS A 1 117 ? 11.780 2.713 -13.237 1.00 93.69 117 CYS A CA 1
ATOM 916 C C . CYS A 1 117 ? 12.200 1.276 -12.909 1.00 93.69 117 CYS A C 1
ATOM 918 O O . CYS A 1 117 ? 11.980 0.368 -13.708 1.00 93.69 117 CYS A O 1
ATOM 920 N N . PHE A 1 118 ? 12.796 1.069 -11.735 1.00 94.56 118 PHE A N 1
ATOM 921 C CA . PHE A 1 118 ? 13.223 -0.246 -11.253 1.00 94.56 118 PHE A CA 1
ATOM 922 C C . PHE A 1 118 ? 12.062 -1.245 -11.174 1.00 94.56 118 PHE A C 1
ATOM 924 O O . PHE A 1 118 ? 12.161 -2.343 -11.713 1.00 94.56 118 PHE A O 1
ATOM 931 N N . ILE A 1 119 ? 10.929 -0.813 -10.614 1.00 91.75 119 ILE A N 1
ATOM 932 C CA . ILE A 1 119 ? 9.722 -1.635 -10.450 1.00 91.75 119 ILE A CA 1
ATOM 933 C C . ILE A 1 119 ? 9.197 -2.122 -11.806 1.00 91.75 119 ILE A C 1
ATOM 935 O O . ILE A 1 119 ? 8.963 -3.310 -12.008 1.00 91.75 119 ILE A O 1
ATOM 939 N N . GLU A 1 120 ? 9.037 -1.200 -12.757 1.00 90.12 120 GLU A N 1
ATOM 940 C CA . GLU A 1 120 ? 8.463 -1.511 -14.070 1.00 90.12 120 GLU A CA 1
ATOM 941 C C . GLU A 1 120 ? 9.449 -2.292 -14.949 1.00 90.12 120 GLU A C 1
ATOM 943 O O . GLU A 1 120 ? 9.035 -3.117 -15.759 1.00 90.12 120 GLU A O 1
ATOM 948 N N . ARG A 1 121 ? 10.763 -2.084 -14.774 1.00 91.38 121 ARG A N 1
ATOM 949 C CA . ARG A 1 121 ? 11.789 -2.932 -15.398 1.00 91.38 121 ARG A CA 1
ATOM 950 C C . ARG A 1 121 ? 11.734 -4.361 -14.866 1.00 91.38 121 ARG A C 1
ATOM 952 O O . ARG A 1 121 ? 11.770 -5.273 -15.680 1.00 91.38 121 ARG A O 1
ATOM 959 N N . ALA A 1 122 ? 11.604 -4.555 -13.553 1.00 89.81 122 ALA A N 1
ATOM 960 C CA . ALA A 1 122 ? 11.463 -5.885 -12.959 1.00 89.81 122 ALA A CA 1
ATOM 961 C C . ALA A 1 122 ? 10.171 -6.580 -13.422 1.00 89.81 122 ALA A C 1
ATOM 963 O O . ALA A 1 122 ? 10.202 -7.757 -13.772 1.00 89.81 122 ALA A O 1
ATOM 964 N N . ALA A 1 123 ? 9.055 -5.845 -13.500 1.00 87.56 123 ALA A N 1
ATOM 965 C CA . ALA A 1 123 ? 7.793 -6.368 -14.020 1.00 87.56 123 ALA A CA 1
ATOM 966 C C . ALA A 1 123 ? 7.918 -6.817 -15.488 1.00 87.56 123 ALA A C 1
ATOM 968 O O . ALA A 1 123 ? 7.588 -7.960 -15.798 1.00 87.56 123 ALA A O 1
ATOM 969 N N . ARG A 1 124 ? 8.469 -5.970 -16.372 1.00 88.50 124 ARG A N 1
ATOM 970 C CA . ARG A 1 124 ? 8.709 -6.328 -17.782 1.00 88.50 124 ARG A CA 1
ATOM 971 C C . ARG A 1 124 ? 9.678 -7.499 -17.929 1.00 88.50 124 ARG A C 1
ATOM 973 O O . ARG A 1 124 ? 9.377 -8.434 -18.649 1.00 88.50 124 ARG A O 1
ATOM 980 N N . ALA A 1 125 ? 10.794 -7.488 -17.202 1.00 89.62 125 ALA A N 1
ATOM 981 C CA . ALA A 1 125 ? 11.753 -8.589 -17.238 1.00 89.62 125 ALA A CA 1
ATOM 982 C C . ALA A 1 125 ? 11.112 -9.915 -16.794 1.00 89.62 125 ALA A C 1
ATOM 984 O O . ALA A 1 125 ? 11.399 -10.954 -17.372 1.00 89.62 125 ALA A O 1
ATOM 985 N N . SER A 1 126 ? 10.206 -9.885 -15.809 1.00 89.12 126 SER A N 1
ATOM 986 C CA . SER A 1 126 ? 9.509 -11.091 -15.348 1.00 89.12 126 SER A CA 1
ATOM 987 C C . SER A 1 126 ? 8.517 -11.671 -16.362 1.00 89.12 126 SER A C 1
ATOM 989 O O . SER A 1 126 ? 8.210 -12.856 -16.276 1.00 89.12 126 SER A O 1
ATOM 991 N N . ALA A 1 127 ? 8.024 -10.862 -17.307 1.00 86.50 127 ALA A N 1
ATOM 992 C CA . ALA A 1 127 ? 7.117 -11.317 -18.361 1.00 86.50 127 ALA A CA 1
ATOM 993 C C . ALA A 1 127 ? 7.823 -12.230 -19.376 1.00 86.50 127 ALA A C 1
ATOM 995 O O . ALA A 1 127 ? 7.236 -13.214 -19.817 1.00 86.50 127 ALA A O 1
ATOM 996 N N . ASP A 1 128 ? 9.084 -11.920 -19.689 1.00 87.38 128 ASP A N 1
ATOM 997 C CA . ASP A 1 128 ? 9.895 -12.633 -20.684 1.00 87.38 128 ASP A CA 1
ATOM 998 C C . ASP A 1 128 ? 10.819 -13.699 -20.057 1.00 87.38 128 ASP A C 1
ATOM 1000 O O . ASP A 1 128 ? 11.579 -14.363 -20.763 1.00 87.38 128 ASP A O 1
ATOM 1004 N N . ALA A 1 129 ? 10.786 -13.860 -18.730 1.00 91.12 129 ALA A N 1
ATOM 1005 C CA . ALA A 1 129 ? 11.672 -14.763 -18.003 1.00 91.12 129 ALA A CA 1
ATOM 1006 C C . ALA A 1 129 ? 11.162 -16.212 -17.982 1.00 91.12 129 ALA A C 1
ATOM 1008 O O . ALA A 1 129 ? 9.987 -16.490 -17.727 1.00 91.12 129 ALA A O 1
ATOM 1009 N N . ASP A 1 130 ? 12.088 -17.162 -18.114 1.00 92.81 130 ASP A N 1
ATOM 1010 C CA . ASP A 1 130 ? 11.800 -18.590 -17.950 1.00 92.81 130 ASP A CA 1
ATOM 1011 C C . ASP A 1 130 ? 11.481 -18.944 -16.492 1.00 92.81 130 ASP A C 1
ATOM 1013 O O . ASP A 1 130 ? 10.636 -19.805 -16.216 1.00 92.81 130 ASP A O 1
ATOM 1017 N N . ILE A 1 131 ? 12.167 -18.295 -15.547 1.00 93.25 131 ILE A N 1
ATOM 1018 C CA . ILE A 1 131 ? 12.048 -18.504 -14.105 1.00 93.25 131 ILE A CA 1
ATOM 1019 C C . ILE A 1 131 ? 11.845 -17.154 -13.419 1.00 93.25 131 ILE A C 1
ATOM 1021 O O . ILE A 1 131 ? 12.687 -16.262 -13.506 1.00 93.25 131 ILE A O 1
ATOM 1025 N N . VAL A 1 132 ? 10.750 -17.029 -12.672 1.00 92.56 132 VAL A N 1
ATOM 1026 C CA . VAL A 1 132 ? 10.489 -15.871 -11.811 1.00 92.56 132 VAL A CA 1
ATOM 1027 C C . VAL A 1 132 ? 10.546 -16.311 -10.356 1.00 92.56 132 VAL A C 1
ATOM 1029 O O . VAL A 1 132 ? 9.806 -17.207 -9.958 1.00 92.56 132 VAL A O 1
ATOM 1032 N N . ILE A 1 133 ? 11.408 -15.680 -9.564 1.00 93.38 133 ILE A N 1
ATOM 1033 C CA . ILE A 1 133 ? 11.529 -15.906 -8.120 1.00 93.38 133 ILE A CA 1
ATOM 1034 C C . ILE A 1 133 ? 10.749 -14.803 -7.400 1.00 93.38 133 ILE A C 1
ATOM 1036 O O . ILE A 1 133 ? 11.045 -13.623 -7.577 1.00 93.38 133 ILE A O 1
ATOM 1040 N N . ALA A 1 134 ? 9.756 -15.161 -6.590 1.00 91.06 134 ALA A N 1
ATOM 1041 C CA . ALA A 1 134 ? 8.867 -14.212 -5.914 1.00 91.06 134 ALA A CA 1
ATOM 1042 C C . ALA A 1 134 ? 8.551 -14.640 -4.471 1.00 91.06 134 ALA A C 1
ATOM 1044 O O . ALA A 1 134 ? 8.866 -15.757 -4.060 1.00 91.06 134 ALA A O 1
ATOM 1045 N N . ASN A 1 135 ? 7.935 -13.755 -3.675 1.00 88.69 135 ASN A N 1
ATOM 1046 C CA . ASN A 1 135 ? 7.389 -14.156 -2.371 1.00 88.69 135 ASN A CA 1
ATOM 1047 C C . ASN A 1 135 ? 5.997 -14.783 -2.517 1.00 88.69 135 ASN A C 1
ATOM 1049 O O . ASN A 1 135 ? 5.275 -14.480 -3.469 1.00 88.69 135 ASN A O 1
ATOM 1053 N N . HIS A 1 136 ? 5.607 -15.606 -1.536 1.00 89.62 136 HIS A N 1
ATOM 1054 C CA . HIS A 1 136 ? 4.264 -16.206 -1.457 1.00 89.62 136 HIS A CA 1
ATOM 1055 C C . HIS A 1 136 ? 3.160 -15.176 -1.660 1.00 89.62 136 HIS A C 1
ATOM 1057 O O . HIS A 1 136 ? 2.272 -15.375 -2.486 1.00 89.62 136 HIS A O 1
ATOM 1063 N N . ALA A 1 137 ? 3.283 -14.037 -0.982 1.00 83.06 137 ALA A N 1
ATOM 1064 C CA . ALA A 1 137 ? 2.348 -12.932 -1.074 1.00 83.06 137 ALA A CA 1
ATOM 1065 C C . ALA A 1 137 ? 2.085 -12.461 -2.518 1.00 83.06 137 ALA A C 1
ATOM 1067 O O . ALA A 1 137 ? 0.938 -12.393 -2.963 1.00 83.06 137 ALA A O 1
ATOM 1068 N N . LEU A 1 138 ? 3.145 -12.167 -3.275 1.00 82.44 138 LEU A N 1
ATOM 1069 C CA . LEU A 1 138 ? 3.042 -11.685 -4.651 1.00 82.44 138 LEU A CA 1
ATOM 1070 C C . LEU A 1 138 ? 2.485 -12.762 -5.584 1.00 82.44 138 LEU A C 1
ATOM 1072 O O . LEU A 1 138 ? 1.669 -12.454 -6.453 1.00 82.44 138 LEU A O 1
ATOM 1076 N N . VAL A 1 139 ? 2.904 -14.018 -5.402 1.00 86.75 139 VAL A N 1
ATOM 1077 C CA . VAL A 1 139 ? 2.390 -15.146 -6.190 1.00 86.75 139 VAL A CA 1
ATOM 1078 C C . VAL A 1 139 ? 0.885 -15.312 -5.978 1.00 86.75 139 VAL A C 1
ATOM 1080 O O . VAL A 1 139 ? 0.147 -15.427 -6.957 1.00 86.75 139 VAL A O 1
ATOM 1083 N N . MET A 1 140 ? 0.417 -15.245 -4.730 1.00 84.06 140 MET A N 1
ATOM 1084 C CA . MET A 1 140 ? -1.002 -15.372 -4.394 1.00 84.06 140 MET A CA 1
ATOM 1085 C C . MET A 1 140 ? -1.843 -14.205 -4.905 1.00 84.06 140 MET A C 1
ATOM 1087 O O . MET A 1 140 ? -2.896 -14.438 -5.493 1.00 84.06 140 MET A O 1
ATOM 1091 N N . VAL A 1 141 ? -1.373 -12.960 -4.767 1.00 77.75 141 VAL A N 1
ATOM 1092 C CA . VAL A 1 141 ? -2.083 -11.793 -5.320 1.00 77.75 141 VAL A CA 1
ATOM 1093 C C . VAL A 1 141 ? -2.227 -11.895 -6.831 1.00 77.75 141 VAL A C 1
ATOM 1095 O O . VAL A 1 141 ? -3.306 -11.632 -7.361 1.00 77.75 141 VAL A O 1
ATOM 1098 N N . ASN A 1 142 ? -1.167 -12.298 -7.533 1.00 76.94 142 ASN A N 1
ATOM 1099 C CA . ASN A 1 142 ? -1.222 -12.455 -8.984 1.00 76.94 142 ASN A CA 1
ATOM 1100 C C . ASN A 1 142 ? -2.163 -13.591 -9.401 1.00 76.94 142 ASN A C 1
ATOM 1102 O O . ASN A 1 142 ? -2.923 -13.425 -10.356 1.00 76.94 142 ASN A O 1
ATOM 1106 N N . ALA A 1 143 ? -2.153 -14.708 -8.669 1.00 75.19 143 ALA A N 1
ATOM 1107 C CA . ALA A 1 143 ? -3.058 -15.826 -8.912 1.00 75.19 143 ALA A CA 1
ATOM 1108 C C . ALA A 1 143 ? -4.530 -15.439 -8.678 1.00 75.19 143 ALA A C 1
ATOM 1110 O O . ALA A 1 143 ? -5.371 -15.711 -9.531 1.00 75.19 143 ALA A O 1
ATOM 1111 N N . ALA A 1 144 ? -4.835 -14.755 -7.571 1.00 73.81 144 ALA A N 1
ATOM 1112 C CA . ALA A 1 144 ? -6.199 -14.373 -7.208 1.00 73.81 144 ALA A CA 1
ATOM 1113 C C . ALA A 1 144 ? -6.765 -13.247 -8.086 1.00 73.81 144 ALA A C 1
ATOM 1115 O O . ALA A 1 144 ? -7.933 -13.279 -8.462 1.00 73.81 144 ALA A O 1
ATOM 1116 N N . ARG A 1 145 ? -5.949 -12.239 -8.427 1.00 66.31 145 ARG A N 1
ATOM 1117 C CA . ARG A 1 145 ? -6.422 -11.041 -9.144 1.00 66.31 145 ARG A CA 1
ATOM 1118 C C . ARG A 1 145 ? -6.379 -11.170 -10.665 1.00 66.31 145 ARG A C 1
ATOM 1120 O O . ARG A 1 145 ? -6.889 -10.286 -11.344 1.00 66.31 145 ARG A O 1
ATOM 1127 N N . GLY A 1 146 ? -5.745 -12.210 -11.212 1.00 57.25 146 GLY A N 1
ATOM 1128 C CA . GLY A 1 146 ? -5.764 -12.529 -12.645 1.00 57.25 146 GLY A CA 1
ATOM 1129 C C . GLY A 1 146 ? -5.269 -11.425 -13.594 1.00 57.25 146 GLY A C 1
ATOM 1130 O O . GLY A 1 146 ? -5.499 -11.542 -14.795 1.00 57.25 146 GLY A O 1
ATOM 1131 N N . ARG A 1 147 ? -4.606 -10.372 -13.081 1.00 52.38 147 ARG A N 1
ATOM 1132 C CA . ARG A 1 147 ? -4.278 -9.131 -13.818 1.00 52.38 147 ARG A CA 1
ATOM 1133 C C . ARG A 1 147 ? -3.326 -9.336 -14.997 1.00 52.38 147 ARG A C 1
ATOM 1135 O O . ARG A 1 147 ? -3.278 -8.506 -15.893 1.00 52.38 147 ARG A O 1
ATOM 1142 N N . GLU A 1 148 ? -2.586 -10.437 -15.004 1.00 53.59 148 GLU A N 1
ATOM 1143 C CA . GLU A 1 148 ? -1.622 -10.790 -16.041 1.00 53.59 148 GLU A CA 1
ATOM 1144 C C . GLU A 1 148 ? -2.106 -12.048 -16.789 1.00 53.59 148 GLU A C 1
ATOM 1146 O O . GLU A 1 148 ? -1.581 -13.145 -16.621 1.00 53.59 148 GLU A O 1
ATOM 1151 N N . THR A 1 149 ? -3.166 -11.923 -17.598 1.00 51.25 149 THR A N 1
ATOM 1152 C CA . THR A 1 149 ? -3.679 -13.027 -18.437 1.00 51.25 149 THR A CA 1
ATOM 1153 C C . THR A 1 149 ? -2.697 -13.444 -19.530 1.00 51.25 149 THR A C 1
ATOM 1155 O O . THR A 1 149 ? -2.671 -14.618 -19.890 1.00 51.25 149 THR A O 1
ATOM 1158 N N . ALA A 1 150 ? -1.877 -12.514 -20.029 1.00 54.56 150 ALA A N 1
ATOM 1159 C CA . ALA A 1 150 ? -0.900 -12.778 -21.087 1.00 54.56 150 ALA A CA 1
ATOM 1160 C C . ALA A 1 150 ? 0.357 -13.524 -20.596 1.00 54.56 150 ALA A C 1
ATOM 1162 O O . ALA A 1 150 ? 0.984 -14.232 -21.375 1.00 54.56 150 ALA A O 1
ATOM 1163 N N . THR A 1 151 ? 0.708 -13.406 -19.312 1.00 63.25 151 THR A N 1
ATOM 1164 C CA . THR A 1 151 ? 1.948 -13.944 -18.717 1.00 63.25 151 THR A CA 1
ATOM 1165 C C . THR A 1 151 ? 1.649 -14.911 -17.573 1.00 63.25 151 THR A C 1
ATOM 1167 O O . THR A 1 151 ? 2.361 -14.963 -16.568 1.00 63.25 151 THR A O 1
ATOM 1170 N N . ARG A 1 152 ? 0.572 -15.700 -17.708 1.00 71.12 152 ARG A N 1
ATOM 1171 C CA . ARG A 1 152 ? 0.229 -16.705 -16.699 1.00 71.12 152 ARG A CA 1
ATOM 1172 C C . ARG A 1 152 ? 1.338 -17.757 -16.602 1.00 71.12 152 ARG A C 1
ATOM 1174 O O . ARG A 1 152 ? 1.679 -18.383 -17.608 1.00 71.12 152 ARG A O 1
ATOM 1181 N N . PRO A 1 153 ? 1.875 -18.005 -15.400 1.00 78.94 153 PRO A N 1
ATOM 1182 C CA . PRO A 1 153 ? 2.859 -19.053 -15.191 1.00 78.94 153 PRO A CA 1
ATOM 1183 C C . PRO A 1 153 ? 2.292 -20.413 -15.585 1.00 78.94 153 PRO A C 1
ATOM 1185 O O . PRO A 1 153 ? 1.198 -20.790 -15.175 1.00 78.94 153 PRO A O 1
ATOM 1188 N N . THR A 1 154 ? 3.075 -21.189 -16.330 1.00 86.44 154 THR A N 1
ATOM 1189 C CA . THR A 1 154 ? 2.723 -22.575 -16.673 1.00 86.44 154 THR A CA 1
ATOM 1190 C C . THR A 1 154 ? 2.864 -23.530 -15.490 1.00 86.44 154 THR A C 1
ATOM 1192 O O . THR A 1 154 ? 2.248 -24.592 -15.476 1.00 86.44 154 THR A O 1
ATOM 1195 N N . ARG A 1 155 ? 3.704 -23.180 -14.506 1.00 90.50 155 ARG A N 1
ATOM 1196 C CA . ARG A 1 155 ? 3.967 -23.962 -13.290 1.00 90.50 155 ARG A CA 1
ATOM 1197 C C . ARG A 1 155 ? 4.304 -23.037 -12.131 1.00 90.50 155 ARG A C 1
ATOM 1199 O O . ARG A 1 155 ? 5.033 -22.057 -12.327 1.00 90.50 155 ARG A O 1
ATOM 1206 N N . TYR A 1 156 ? 3.853 -23.430 -10.947 1.00 91.06 156 TYR A N 1
ATOM 1207 C CA . TYR A 1 156 ? 4.207 -22.828 -9.668 1.00 91.06 156 TYR A CA 1
ATOM 1208 C C . TYR A 1 156 ? 4.950 -23.847 -8.807 1.00 91.06 156 TYR A C 1
ATOM 1210 O O . TYR A 1 156 ? 4.568 -25.015 -8.758 1.00 91.06 156 TYR A O 1
ATOM 1218 N N . VAL A 1 157 ? 5.998 -23.394 -8.130 1.00 93.81 157 VAL A N 1
ATOM 1219 C CA . VAL A 1 157 ? 6.739 -24.153 -7.122 1.00 93.81 157 VAL A CA 1
ATOM 1220 C C . VAL A 1 157 ? 6.702 -23.335 -5.840 1.00 93.81 157 VAL A C 1
ATOM 1222 O O . VAL A 1 157 ? 7.210 -22.218 -5.824 1.00 93.81 157 VAL A O 1
ATOM 1225 N N . PHE A 1 158 ? 6.079 -23.865 -4.792 1.00 93.56 158 PHE A N 1
ATOM 1226 C CA . PHE A 1 158 ? 6.066 -23.244 -3.469 1.00 93.56 158 PHE A CA 1
ATOM 1227 C C . PHE A 1 158 ? 7.147 -23.893 -2.608 1.00 93.56 158 PHE A C 1
ATOM 1229 O O . PHE A 1 158 ? 6.964 -24.988 -2.085 1.00 93.56 158 PHE A O 1
ATOM 1236 N N . ASP A 1 159 ? 8.284 -23.216 -2.522 1.00 93.31 159 ASP A N 1
ATOM 1237 C CA . ASP A 1 159 ? 9.349 -23.503 -1.568 1.00 93.31 159 ASP A CA 1
ATOM 1238 C C . ASP A 1 159 ? 8.938 -23.015 -0.172 1.00 93.31 159 ASP A C 1
ATOM 1240 O O . ASP A 1 159 ? 8.230 -22.022 -0.068 1.00 93.31 159 ASP A O 1
ATOM 1244 N N . GLU A 1 160 ? 9.335 -23.707 0.893 1.00 91.56 160 GLU A N 1
ATOM 1245 C CA . GLU A 1 160 ? 8.856 -23.432 2.261 1.00 91.56 160 GLU A CA 1
ATOM 1246 C C . GLU A 1 160 ? 7.322 -23.373 2.390 1.00 91.56 160 GLU A C 1
ATOM 1248 O O . GLU A 1 160 ? 6.755 -22.561 3.121 1.00 91.56 160 GLU A O 1
ATOM 1253 N N . GLY A 1 161 ? 6.626 -24.275 1.687 1.00 90.25 161 GLY A N 1
ATOM 1254 C CA . GLY A 1 161 ? 5.161 -24.285 1.591 1.00 90.25 161 GLY A CA 1
ATOM 1255 C C . GLY A 1 161 ? 4.406 -24.378 2.925 1.00 90.25 161 GLY A C 1
ATOM 1256 O O . GLY A 1 161 ? 3.208 -24.116 2.955 1.00 90.25 161 GLY A O 1
ATOM 1257 N N . HIS A 1 162 ? 5.082 -24.691 4.032 1.00 92.00 162 HIS A N 1
ATOM 1258 C CA . HIS A 1 162 ? 4.492 -24.633 5.367 1.00 92.00 162 HIS A CA 1
ATOM 1259 C C . HIS A 1 162 ? 4.100 -23.201 5.790 1.00 92.00 162 HIS A C 1
ATOM 1261 O O . HIS A 1 162 ? 3.175 -23.045 6.575 1.00 92.00 162 HIS A O 1
ATOM 1267 N N . HIS A 1 163 ? 4.719 -22.164 5.213 1.00 90.38 163 HIS A N 1
ATOM 1268 C CA . HIS A 1 163 ? 4.348 -20.756 5.413 1.00 90.38 163 HIS A CA 1
ATOM 1269 C C . HIS A 1 163 ? 3.243 -20.258 4.468 1.00 90.38 163 HIS A C 1
ATOM 1271 O O . HIS A 1 163 ? 2.896 -19.075 4.480 1.00 90.38 163 HIS A O 1
ATOM 1277 N N . LEU A 1 164 ? 2.713 -21.119 3.592 1.00 89.44 164 LEU A N 1
ATOM 1278 C CA . LEU A 1 164 ? 1.757 -20.696 2.569 1.00 89.44 164 LEU A CA 1
ATOM 1279 C C . LEU A 1 164 ? 0.445 -20.192 3.179 1.00 89.44 164 LEU A C 1
ATOM 1281 O O . LEU A 1 164 ? -0.101 -19.211 2.682 1.00 89.44 164 LEU A O 1
ATOM 1285 N N . PHE A 1 165 ? -0.033 -20.837 4.246 1.00 89.44 165 PHE A N 1
ATOM 1286 C CA . PHE A 1 165 ? -1.268 -20.453 4.933 1.00 89.44 165 PHE A CA 1
ATOM 1287 C C . PHE A 1 165 ? -1.119 -19.102 5.633 1.00 89.44 165 PHE A C 1
ATOM 1289 O O . PHE A 1 165 ? -1.896 -18.201 5.345 1.00 89.44 165 PHE A O 1
ATOM 1296 N N . ASP A 1 166 ? -0.048 -18.906 6.406 1.00 87.38 166 ASP A N 1
ATOM 1297 C CA . ASP A 1 166 ? 0.251 -17.613 7.039 1.00 87.38 166 ASP A CA 1
ATOM 1298 C C . ASP A 1 166 ? 0.358 -16.488 6.002 1.00 87.38 166 ASP A C 1
ATOM 1300 O O . ASP A 1 166 ? -0.140 -15.378 6.190 1.00 87.38 166 ASP A O 1
ATOM 1304 N N . ALA A 1 167 ? 1.007 -16.768 4.868 1.00 85.62 167 ALA A N 1
ATOM 1305 C CA . ALA A 1 167 ? 1.120 -15.804 3.787 1.00 85.62 167 ALA A CA 1
ATOM 1306 C C . ALA A 1 167 ? -0.233 -15.542 3.101 1.00 85.62 167 ALA A C 1
ATOM 1308 O O . ALA A 1 167 ? -0.445 -14.437 2.605 1.00 85.62 167 ALA A O 1
ATOM 1309 N N . ALA A 1 168 ? -1.133 -16.526 3.040 1.00 86.94 168 ALA A N 1
ATOM 1310 C CA . ALA A 1 168 ? -2.479 -16.341 2.511 1.00 86.94 168 ALA A CA 1
ATOM 1311 C C . ALA A 1 168 ? -3.297 -15.460 3.458 1.00 86.94 168 ALA A C 1
ATOM 1313 O O . ALA A 1 168 ? -3.859 -14.459 3.014 1.00 86.94 168 ALA A O 1
ATOM 1314 N N . ASP A 1 169 ? -3.273 -15.759 4.756 1.00 86.75 169 ASP A N 1
ATOM 1315 C CA . ASP A 1 169 ? -3.949 -14.972 5.784 1.00 86.75 169 ASP A CA 1
ATOM 1316 C C . ASP A 1 169 ? -3.441 -13.530 5.782 1.00 86.75 169 ASP A C 1
ATOM 1318 O O . ASP A 1 169 ? -4.233 -12.595 5.702 1.00 86.75 169 ASP A O 1
ATOM 1322 N N . ALA A 1 170 ? -2.125 -13.317 5.738 1.00 81.31 170 ALA A N 1
ATOM 1323 C CA . ALA A 1 170 ? -1.548 -11.976 5.669 1.00 81.31 170 ALA A CA 1
ATOM 1324 C C . ALA A 1 170 ? -1.971 -11.186 4.414 1.00 81.31 170 ALA A C 1
ATOM 1326 O O . ALA A 1 170 ? -2.053 -9.961 4.468 1.00 81.31 170 ALA A O 1
ATOM 1327 N N . MET A 1 171 ? -2.227 -11.855 3.283 1.00 79.88 171 MET A N 1
ATOM 1328 C CA . MET A 1 171 ? -2.592 -11.181 2.028 1.00 79.88 171 MET A CA 1
ATOM 1329 C C . MET A 1 171 ? -4.089 -10.986 1.819 1.00 79.88 171 MET A C 1
ATOM 1331 O O . MET A 1 171 ? -4.476 -10.049 1.117 1.00 79.88 171 MET A O 1
ATOM 1335 N N . PHE A 1 172 ? -4.914 -11.884 2.351 1.00 83.50 172 PHE A N 1
ATOM 1336 C CA . PHE A 1 172 ? -6.364 -11.870 2.157 1.00 83.50 172 PHE A CA 1
ATOM 1337 C C . PHE A 1 172 ? -7.135 -11.405 3.397 1.00 83.50 172 PHE A C 1
ATOM 1339 O O . PHE A 1 172 ? -8.346 -11.200 3.308 1.00 83.50 172 PHE A O 1
ATOM 1346 N N . SER A 1 173 ? -6.458 -11.196 4.529 1.00 88.44 173 SER A N 1
ATOM 1347 C CA . SER A 1 173 ? -7.037 -10.505 5.680 1.00 88.44 173 SER A CA 1
ATOM 1348 C C . SER A 1 173 ? -7.159 -9.002 5.437 1.00 88.44 173 SER A C 1
ATOM 1350 O O . SER A 1 173 ? -6.516 -8.406 4.570 1.00 88.44 173 SER A O 1
ATOM 1352 N N . VAL A 1 174 ? -8.021 -8.383 6.236 1.00 90.44 174 VAL A N 1
ATOM 1353 C CA . VAL A 1 174 ? -8.173 -6.937 6.310 1.00 90.44 174 VAL A CA 1
ATOM 1354 C C . VAL A 1 174 ? -7.954 -6.505 7.752 1.00 90.44 174 VAL A C 1
ATOM 1356 O O . VAL A 1 174 ? -8.507 -7.100 8.675 1.00 90.44 174 VAL A O 1
ATOM 1359 N N . ALA A 1 175 ? -7.172 -5.449 7.940 1.00 91.81 175 ALA A N 1
ATOM 1360 C CA . ALA A 1 175 ? -7.016 -4.775 9.218 1.00 91.81 175 ALA A CA 1
ATOM 1361 C C . ALA A 1 175 ? -7.497 -3.331 9.074 1.00 91.81 175 ALA A C 1
ATOM 1363 O O . ALA A 1 175 ? -7.198 -2.680 8.077 1.00 91.81 175 ALA A O 1
ATOM 1364 N N . LEU A 1 176 ? -8.251 -2.834 10.055 1.00 94.75 176 LEU A N 1
ATOM 1365 C CA . LEU A 1 176 ? -8.545 -1.410 10.200 1.00 94.75 176 LEU A CA 1
ATOM 1366 C C . LEU A 1 176 ? -7.636 -0.851 11.296 1.00 94.75 176 LEU A C 1
ATOM 1368 O O . LEU A 1 176 ? -7.950 -0.949 12.480 1.00 94.75 176 LEU A O 1
ATOM 1372 N N . SER A 1 177 ? -6.496 -0.278 10.908 1.00 93.38 177 SER A N 1
ATOM 1373 C CA . SER A 1 177 ? -5.537 0.297 11.858 1.00 93.38 177 SER A CA 1
ATOM 1374 C C . SER A 1 177 ? -5.444 1.824 11.776 1.00 93.38 177 SER A C 1
ATOM 1376 O O . SER A 1 177 ? -5.604 2.444 10.720 1.00 93.38 177 SER A O 1
ATOM 1378 N N . GLY A 1 178 ? -5.091 2.463 12.897 1.00 93.00 178 GLY A N 1
ATOM 1379 C CA . GLY A 1 178 ? -4.801 3.901 12.918 1.00 93.00 178 GLY A CA 1
ATOM 1380 C C . GLY A 1 178 ? -3.689 4.296 11.933 1.00 93.00 178 GLY A C 1
ATOM 1381 O O . GLY A 1 178 ? -3.756 5.343 11.299 1.00 93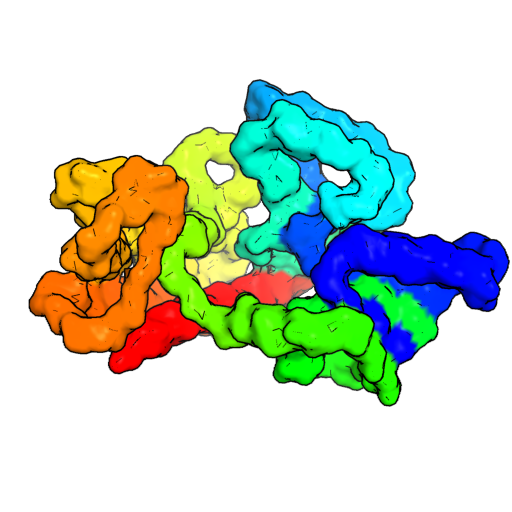.00 178 GLY A O 1
ATOM 1382 N N . GLN A 1 179 ? -2.690 3.435 11.719 1.00 88.69 179 GLN A N 1
ATOM 1383 C CA . GLN A 1 179 ? -1.613 3.717 10.768 1.00 88.69 179 GLN A CA 1
ATOM 1384 C C . GLN A 1 179 ? -2.095 3.692 9.307 1.00 88.69 179 GLN A C 1
ATOM 1386 O O . GLN A 1 179 ? -1.759 4.603 8.549 1.00 88.69 179 GLN A O 1
ATOM 1391 N N . GLU A 1 180 ? -2.883 2.693 8.901 1.00 90.56 180 GLU A N 1
ATOM 1392 C CA . GLU A 1 180 ? -3.389 2.609 7.521 1.00 90.56 180 GLU A CA 1
ATOM 1393 C C . GLU A 1 180 ? -4.391 3.724 7.217 1.00 90.56 180 GLU A C 1
ATOM 1395 O O . GLU A 1 180 ? -4.372 4.305 6.131 1.00 90.56 180 GLU A O 1
ATOM 1400 N N . THR A 1 181 ? -5.227 4.085 8.192 1.00 94.06 181 THR A N 1
ATOM 1401 C CA . THR A 1 181 ? -6.161 5.208 8.045 1.00 94.06 181 THR A CA 1
ATOM 1402 C C . THR A 1 181 ? -5.433 6.548 7.892 1.00 94.06 181 THR A C 1
ATOM 1404 O O . THR A 1 181 ? -5.801 7.328 7.014 1.00 94.06 181 THR A O 1
ATOM 1407 N N . ILE A 1 182 ? -4.343 6.797 8.634 1.00 90.94 182 ILE A N 1
ATOM 1408 C CA . ILE A 1 182 ? -3.472 7.971 8.427 1.00 90.94 182 ILE A CA 1
ATOM 1409 C C . ILE A 1 182 ? -2.849 7.961 7.025 1.00 90.94 182 ILE A C 1
ATOM 1411 O O . ILE A 1 182 ? -2.728 9.006 6.378 1.00 90.94 182 ILE A O 1
ATOM 1415 N N . GLU A 1 183 ? -2.401 6.799 6.545 1.00 87.62 183 GLU A N 1
ATOM 1416 C CA . GLU A 1 183 ? -1.814 6.672 5.208 1.00 87.62 183 GLU A CA 1
ATOM 1417 C C . GLU A 1 183 ? -2.836 6.969 4.109 1.00 87.62 183 GLU A C 1
ATOM 1419 O O . GLU A 1 183 ? -2.522 7.723 3.180 1.00 87.62 183 GLU A O 1
ATOM 1424 N N . LEU A 1 184 ? -4.064 6.466 4.254 1.00 91.56 184 LEU A N 1
ATOM 1425 C CA . LEU A 1 184 ? -5.173 6.781 3.363 1.00 91.56 184 LEU A CA 1
ATOM 1426 C C . LEU A 1 184 ? -5.537 8.268 3.425 1.00 91.56 184 LEU A C 1
ATOM 1428 O O . LEU A 1 184 ? -5.612 8.915 2.379 1.00 91.56 184 LEU A O 1
ATOM 1432 N N . ARG A 1 185 ? -5.688 8.834 4.628 1.00 92.44 185 ARG A N 1
ATOM 1433 C CA . ARG A 1 185 ? -5.965 10.261 4.838 1.00 92.44 185 ARG A CA 1
ATOM 1434 C C . ARG A 1 185 ? -4.947 11.120 4.109 1.00 92.44 185 ARG A C 1
ATOM 1436 O O . ARG A 1 185 ? -5.324 11.905 3.251 1.00 92.44 185 ARG A O 1
ATOM 1443 N N . ARG A 1 186 ? -3.652 10.900 4.349 1.00 87.38 186 ARG A N 1
ATOM 1444 C CA . ARG A 1 186 ? -2.563 11.638 3.684 1.00 87.38 186 ARG A CA 1
ATOM 1445 C C . ARG A 1 186 ? -2.552 11.462 2.173 1.00 87.38 186 ARG A C 1
ATOM 1447 O O . ARG A 1 186 ? -2.140 12.375 1.460 1.00 87.38 186 ARG A O 1
ATOM 1454 N N . TRP A 1 187 ? -2.957 10.301 1.668 1.00 88.38 187 TRP A N 1
ATOM 1455 C CA . TRP A 1 187 ? -3.093 10.112 0.230 1.00 88.38 187 TRP A CA 1
ATOM 1456 C C . TRP A 1 187 ? -4.223 10.977 -0.343 1.00 88.38 187 TRP A C 1
ATOM 1458 O O . TRP A 1 187 ? -4.037 11.608 -1.387 1.00 88.38 187 TRP A O 1
ATOM 1468 N N . VAL A 1 188 ? -5.362 11.054 0.347 1.00 91.38 188 VAL A N 1
ATOM 1469 C CA . VAL A 1 188 ? -6.508 11.869 -0.070 1.00 91.38 188 VAL A CA 1
ATOM 1470 C C . VAL A 1 188 ? -6.226 13.366 0.103 1.00 91.38 188 VAL A C 1
ATOM 1472 O O . VAL A 1 188 ? -6.303 14.121 -0.865 1.00 91.38 188 VAL A O 1
ATOM 1475 N N . THR A 1 189 ? -5.867 13.804 1.309 1.00 90.19 189 THR A N 1
ATOM 1476 C CA . THR A 1 189 ? -5.761 15.221 1.691 1.00 90.19 189 THR A CA 1
ATOM 1477 C C . THR A 1 189 ? -4.416 15.844 1.333 1.00 90.19 189 THR A C 1
ATOM 1479 O O . THR A 1 189 ? -4.315 17.057 1.177 1.00 90.19 189 THR A O 1
ATOM 1482 N N . GLY A 1 190 ? -3.372 15.030 1.183 1.00 85.12 190 GLY A N 1
ATOM 1483 C CA . GLY A 1 190 ? -1.991 15.502 1.156 1.00 85.12 190 GLY A CA 1
ATOM 1484 C C . GLY A 1 190 ? -1.375 15.598 2.562 1.00 85.12 190 GLY A C 1
ATOM 1485 O O . GLY A 1 190 ? -1.971 15.137 3.537 1.00 85.12 190 GLY A O 1
ATOM 1486 N N . PRO A 1 191 ? -0.154 16.150 2.680 1.00 74.31 191 PRO A N 1
ATOM 1487 C CA . PRO A 1 191 ? 0.561 16.281 3.942 1.00 74.31 191 PRO A CA 1
ATOM 1488 C C . PRO A 1 191 ? -0.160 17.262 4.871 1.00 74.31 191 PRO A C 1
ATOM 149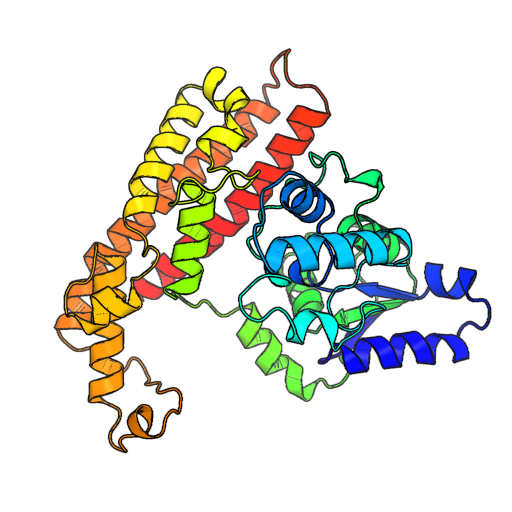0 O O . PRO A 1 191 ? -0.605 18.317 4.434 1.00 74.31 191 PRO A O 1
ATOM 1493 N N . GLU A 1 192 ? -0.249 16.920 6.156 1.00 66.75 192 GLU A N 1
ATOM 1494 C CA . GLU A 1 192 ? -0.952 17.740 7.157 1.00 66.75 192 GLU A CA 1
ATOM 1495 C C . GLU A 1 192 ? -0.122 18.928 7.657 1.00 66.75 192 GLU A C 1
ATOM 1497 O O . GLU A 1 192 ? -0.666 19.945 8.076 1.00 66.75 192 GLU A O 1
ATOM 1502 N N . SER A 1 193 ? 1.204 18.813 7.603 1.00 58.97 193 SER A N 1
ATOM 1503 C CA . SER A 1 193 ? 2.134 19.901 7.895 1.00 58.97 193 SER A CA 1
ATOM 1504 C C . SER A 1 193 ? 2.619 20.528 6.589 1.00 58.97 193 SER A C 1
ATOM 1506 O O . SER A 1 193 ? 2.684 19.846 5.568 1.00 58.97 193 SER A O 1
ATOM 1508 N N . GLY A 1 194 ? 3.011 21.810 6.613 1.00 52.66 194 GLY A N 1
ATOM 1509 C CA . GLY A 1 194 ? 3.554 22.574 5.470 1.00 52.66 194 GLY A CA 1
ATOM 1510 C C . GLY A 1 194 ? 4.877 22.050 4.877 1.00 52.66 194 GLY A C 1
ATOM 1511 O O . GLY A 1 194 ? 5.665 22.818 4.327 1.00 52.66 194 GLY A O 1
ATOM 1512 N N . SER A 1 195 ? 5.141 20.750 5.020 1.00 54.56 195 SER A N 1
ATOM 1513 C CA . SER A 1 195 ? 6.131 19.958 4.306 1.00 54.56 195 SER A CA 1
ATOM 1514 C C . SER A 1 195 ? 6.092 20.292 2.818 1.00 54.56 195 SER A C 1
ATOM 1516 O O . SER A 1 195 ? 5.146 19.946 2.111 1.00 54.56 195 SER A O 1
ATOM 1518 N N . ARG A 1 196 ? 7.164 20.916 2.326 1.00 52.16 196 ARG A N 1
ATOM 1519 C CA . ARG A 1 196 ? 7.449 20.976 0.889 1.00 52.16 196 ARG A CA 1
ATOM 1520 C C . ARG A 1 196 ? 7.658 19.540 0.385 1.00 52.16 196 ARG A C 1
ATOM 1522 O O . ARG A 1 196 ? 8.247 18.735 1.099 1.00 52.16 196 ARG A O 1
ATOM 1529 N N . GLY A 1 197 ? 7.110 19.201 -0.781 1.00 57.72 197 GLY A N 1
ATOM 1530 C CA . GLY A 1 197 ? 7.261 17.888 -1.424 1.00 57.72 197 GLY A CA 1
ATOM 1531 C C . GLY A 1 197 ? 6.121 17.541 -2.395 1.00 57.72 197 GLY A C 1
ATOM 1532 O O . GLY A 1 197 ? 5.044 18.136 -2.353 1.00 57.72 197 GLY A O 1
ATOM 1533 N N . ARG A 1 198 ? 6.338 16.548 -3.264 1.00 58.75 198 ARG A N 1
ATOM 1534 C CA . ARG A 1 198 ? 5.400 16.011 -4.275 1.00 58.75 198 ARG A CA 1
ATOM 1535 C C . ARG A 1 198 ? 4.232 15.255 -3.653 1.00 58.75 198 ARG A C 1
ATOM 1537 O O . ARG A 1 198 ? 3.256 14.959 -4.341 1.00 58.75 198 ARG A O 1
ATOM 1544 N N . ARG A 1 199 ? 4.314 14.907 -2.368 1.00 64.69 199 ARG A N 1
ATOM 1545 C CA . ARG A 1 199 ? 3.190 14.343 -1.611 1.00 64.69 199 ARG A CA 1
ATOM 1546 C C . ARG A 1 199 ? 2.038 15.340 -1.679 1.00 64.69 199 ARG A C 1
ATOM 1548 O O . ARG A 1 199 ? 2.017 16.327 -0.964 1.00 64.69 199 ARG A O 1
ATOM 1555 N N . ARG A 1 200 ? 1.125 15.103 -2.610 1.00 72.19 200 ARG A N 1
ATOM 1556 C CA . ARG A 1 200 ? 0.016 15.975 -2.978 1.00 72.19 200 ARG A CA 1
ATOM 1557 C C . ARG A 1 200 ? -1.267 15.179 -2.796 1.00 72.19 200 ARG A C 1
ATOM 1559 O O . ARG A 1 200 ? -1.331 14.020 -3.212 1.00 72.19 200 ARG A O 1
ATOM 1566 N N . GLY A 1 201 ? -2.271 15.796 -2.181 1.00 84.75 201 GLY A N 1
ATOM 1567 C CA . GLY A 1 201 ? -3.610 15.216 -2.094 1.00 84.75 201 GLY A CA 1
ATOM 1568 C C . GLY A 1 201 ? -4.228 15.001 -3.476 1.00 84.75 201 GLY A C 1
ATOM 1569 O O . GLY A 1 201 ? -3.669 15.424 -4.494 1.00 84.75 201 GLY A O 1
ATOM 1570 N N . LEU A 1 202 ? -5.388 14.349 -3.521 1.00 87.81 202 LEU A N 1
ATOM 1571 C CA . LEU A 1 202 ? -6.134 14.093 -4.757 1.00 87.81 202 LEU A CA 1
ATOM 1572 C C . LEU A 1 202 ? -6.346 15.366 -5.581 1.00 87.81 202 LEU A C 1
ATOM 1574 O O . LEU A 1 202 ? -6.029 15.369 -6.768 1.00 87.81 202 LEU A O 1
ATOM 1578 N N . ALA A 1 203 ? -6.763 16.459 -4.936 1.00 87.31 203 ALA A N 1
ATOM 1579 C CA . ALA A 1 203 ? -7.013 17.743 -5.592 1.00 87.31 203 ALA A CA 1
ATOM 1580 C C . ALA A 1 203 ? -5.817 18.253 -6.405 1.00 87.31 203 ALA A C 1
ATOM 1582 O O . ALA A 1 203 ? -5.961 18.659 -7.553 1.00 87.31 203 ALA A O 1
ATOM 1583 N N . ALA A 1 204 ? -4.609 18.160 -5.849 1.00 84.62 204 ALA A N 1
ATOM 1584 C CA . ALA A 1 204 ? -3.405 18.624 -6.527 1.00 84.62 204 ALA A CA 1
ATOM 1585 C C . ALA A 1 204 ? -2.850 17.618 -7.556 1.00 84.62 204 ALA A C 1
ATOM 1587 O O . ALA A 1 204 ? -2.032 17.999 -8.390 1.00 84.62 204 ALA A O 1
ATOM 1588 N N . ARG A 1 205 ? -3.241 16.337 -7.496 1.00 84.44 205 ARG A N 1
ATOM 1589 C CA . ARG A 1 205 ? -2.834 15.305 -8.473 1.00 84.44 205 ARG A CA 1
ATOM 1590 C C . ARG A 1 205 ? -3.762 15.225 -9.685 1.00 84.44 205 ARG A C 1
ATOM 1592 O O . ARG A 1 205 ? -3.327 14.777 -10.746 1.00 84.44 205 ARG A O 1
ATOM 1599 N N . LEU A 1 206 ? -5.015 15.636 -9.516 1.00 87.81 206 LEU A N 1
ATOM 1600 C CA . LEU A 1 206 ? -6.077 15.560 -10.517 1.00 87.81 206 LEU A CA 1
ATOM 1601 C C . LEU A 1 206 ? -6.612 16.949 -10.904 1.00 87.81 206 LEU A C 1
ATOM 1603 O O . LEU A 1 206 ? -7.738 17.046 -11.372 1.00 87.81 206 LEU A O 1
ATOM 1607 N N . SER A 1 207 ? -5.814 18.012 -10.750 1.00 87.44 207 SER A N 1
ATOM 1608 C CA . SER A 1 207 ? -6.214 19.399 -11.052 1.00 87.44 207 SER A CA 1
ATOM 1609 C C . SER A 1 207 ? -6.729 19.592 -12.477 1.00 87.44 207 SER A C 1
ATOM 1611 O O . SER A 1 207 ? -7.712 20.298 -12.683 1.00 87.44 207 SER A O 1
ATOM 1613 N N . ASP A 1 208 ? -6.095 18.936 -13.449 1.00 85.12 208 ASP A N 1
ATOM 1614 C CA . ASP A 1 208 ? -6.457 19.068 -14.865 1.00 85.12 208 ASP A CA 1
ATOM 1615 C C . ASP A 1 208 ? -7.831 18.436 -15.126 1.00 85.12 208 ASP A C 1
ATOM 1617 O O . ASP A 1 208 ? -8.670 19.016 -15.805 1.00 85.12 208 ASP A O 1
ATOM 1621 N N . VAL A 1 209 ? -8.095 17.286 -14.491 1.00 83.31 209 VAL A N 1
ATOM 1622 C CA . VAL A 1 209 ? -9.402 16.616 -14.550 1.00 83.31 209 VAL A CA 1
ATOM 1623 C C . VAL A 1 209 ? -10.450 17.440 -13.812 1.00 83.31 209 VAL A C 1
ATOM 1625 O O . VAL A 1 209 ? -11.536 17.637 -14.334 1.00 83.31 209 VAL A O 1
ATOM 1628 N N . ALA A 1 210 ? -10.126 17.961 -12.627 1.00 87.88 210 ALA A N 1
ATOM 1629 C CA . ALA A 1 210 ? -11.040 18.789 -11.845 1.00 87.88 210 ALA A CA 1
ATOM 1630 C C . ALA A 1 210 ? -11.432 20.085 -12.574 1.00 87.88 210 ALA A C 1
ATOM 1632 O O . ALA A 1 210 ? -12.535 20.577 -12.388 1.00 87.88 210 ALA A O 1
ATOM 1633 N N . SER A 1 211 ? -10.547 20.631 -13.412 1.00 89.81 211 SER A N 1
ATOM 1634 C CA . SER A 1 211 ? -10.851 21.810 -14.236 1.00 89.81 211 SER A CA 1
ATOM 1635 C C . SER A 1 211 ? -11.766 21.494 -15.424 1.00 89.81 211 SER A C 1
ATOM 1637 O O . SER A 1 211 ? -12.418 22.395 -15.940 1.00 89.81 211 SER A O 1
ATOM 1639 N N . TYR A 1 212 ? -11.781 20.240 -15.882 1.00 91.31 212 TYR A N 1
ATOM 1640 C CA . TYR A 1 212 ? -12.550 19.797 -17.045 1.00 91.31 212 TYR A CA 1
ATOM 1641 C C . TYR A 1 212 ? -13.898 19.158 -16.666 1.00 91.31 212 TYR A C 1
ATOM 1643 O O . TYR A 1 212 ? -14.879 19.334 -17.380 1.00 91.31 212 TYR A O 1
ATOM 1651 N N . ASP A 1 213 ? -13.957 18.431 -15.546 1.00 94.00 213 ASP A N 1
ATOM 1652 C CA . ASP A 1 213 ? -15.130 17.683 -15.094 1.00 94.00 213 ASP A CA 1
ATOM 1653 C C . ASP A 1 213 ? -15.610 18.154 -13.711 1.00 94.00 213 ASP A C 1
ATOM 1655 O O . ASP A 1 213 ? -15.091 17.730 -12.673 1.00 94.00 213 ASP A O 1
ATOM 1659 N N . ASP A 1 214 ? -16.662 18.979 -13.688 1.00 95.88 214 ASP A N 1
ATOM 1660 C CA . ASP A 1 214 ? -17.260 19.516 -12.455 1.00 95.88 214 ASP A CA 1
ATOM 1661 C C . ASP A 1 214 ? -17.710 18.416 -11.481 1.00 95.88 214 ASP A C 1
ATOM 1663 O O . ASP A 1 214 ? -17.641 18.574 -10.259 1.00 95.88 214 ASP A O 1
ATOM 1667 N N . ALA A 1 215 ? -18.197 17.287 -12.003 1.00 96.44 215 ALA A N 1
ATOM 1668 C CA . ALA A 1 215 ? -18.615 16.159 -11.177 1.00 96.44 215 ALA A CA 1
ATOM 1669 C C . ALA A 1 215 ? -17.416 15.493 -10.482 1.00 96.44 215 ALA A C 1
ATOM 1671 O O . ALA A 1 215 ? -17.489 15.187 -9.291 1.00 96.44 215 ALA A O 1
ATOM 1672 N N . GLY A 1 216 ? -16.305 15.317 -11.194 1.00 95.50 216 GLY A N 1
ATOM 1673 C CA . GLY A 1 216 ? -15.036 14.840 -10.658 1.00 95.50 216 GLY A CA 1
ATOM 1674 C C . GLY A 1 216 ? -14.447 15.813 -9.641 1.00 95.50 216 GLY A C 1
ATOM 1675 O O . GLY A 1 216 ? -13.994 15.379 -8.582 1.00 95.50 216 GLY A O 1
ATOM 1676 N N . ALA A 1 217 ? -14.525 17.122 -9.896 1.00 95.38 217 ALA A N 1
ATOM 1677 C CA . ALA A 1 217 ? -14.113 18.151 -8.942 1.00 95.38 217 ALA A CA 1
ATOM 1678 C C . ALA A 1 217 ? -14.910 18.078 -7.629 1.00 95.38 217 ALA A C 1
ATOM 1680 O O . ALA A 1 217 ? -14.321 18.109 -6.545 1.00 95.38 217 ALA A O 1
ATOM 1681 N N . ARG A 1 218 ? -16.239 17.914 -7.711 1.00 97.56 218 ARG A N 1
ATOM 1682 C CA . ARG A 1 218 ? -17.092 17.695 -6.532 1.00 97.56 218 ARG A CA 1
ATOM 1683 C C . ARG A 1 218 ? -16.705 16.423 -5.781 1.00 97.56 218 ARG A C 1
ATOM 1685 O O . ARG A 1 218 ? -16.473 16.494 -4.579 1.00 97.56 218 ARG A O 1
ATOM 1692 N N . ALA A 1 219 ? -16.533 15.302 -6.484 1.00 97.56 219 ALA A N 1
ATOM 1693 C CA . ALA A 1 219 ? -16.136 14.035 -5.868 1.00 97.56 219 ALA A CA 1
ATOM 1694 C C . ALA A 1 219 ? -14.765 14.120 -5.167 1.00 97.56 219 ALA A C 1
ATOM 1696 O O . ALA A 1 219 ? -14.575 13.541 -4.100 1.00 97.56 219 ALA A O 1
ATOM 1697 N N . ILE A 1 220 ? -13.807 14.872 -5.723 1.00 95.81 220 ILE A N 1
ATOM 1698 C CA . ILE A 1 220 ? -12.517 15.140 -5.070 1.00 95.81 220 ILE A CA 1
ATOM 1699 C C . ILE A 1 220 ? -12.719 15.907 -3.760 1.00 95.81 220 ILE A C 1
ATOM 1701 O O . ILE A 1 220 ? -12.143 15.519 -2.744 1.00 95.81 220 ILE A O 1
ATOM 1705 N N . THR A 1 221 ? -13.510 16.982 -3.776 1.00 96.31 221 THR A N 1
ATOM 1706 C CA . THR A 1 221 ? -13.785 17.797 -2.582 1.00 96.31 221 THR A CA 1
ATOM 1707 C C . THR A 1 221 ? -14.476 16.972 -1.501 1.00 96.31 221 THR A C 1
ATOM 1709 O O . THR A 1 221 ? -14.002 16.934 -0.368 1.00 96.31 221 THR A O 1
ATOM 1712 N N . GLU A 1 222 ? -15.519 16.227 -1.866 1.00 97.94 222 GLU A N 1
ATOM 1713 C CA . GLU A 1 222 ? -16.243 15.332 -0.958 1.00 97.94 222 GLU A CA 1
ATOM 1714 C C . GLU A 1 222 ? -15.321 14.266 -0.350 1.00 97.94 222 GLU A C 1
ATOM 1716 O O . GLU A 1 222 ? -15.353 14.042 0.859 1.00 97.94 222 GLU A O 1
ATOM 1721 N N . ALA A 1 223 ? -14.444 13.647 -1.151 1.00 97.56 223 ALA A N 1
ATOM 1722 C CA . ALA A 1 223 ? -13.467 12.686 -0.644 1.00 97.56 223 ALA A CA 1
ATOM 1723 C C . ALA A 1 223 ? -12.475 13.337 0.333 1.00 97.56 223 ALA A C 1
ATOM 1725 O O . ALA A 1 223 ? -12.148 12.745 1.361 1.00 97.56 223 ALA A O 1
ATOM 1726 N N . VAL A 1 224 ? -11.992 14.549 0.030 1.00 95.50 224 VAL A N 1
ATOM 1727 C CA . VAL A 1 224 ? -11.080 15.304 0.904 1.00 95.50 224 VAL A CA 1
ATOM 1728 C C . VAL A 1 224 ? -11.737 15.645 2.233 1.00 95.50 224 VAL A C 1
ATOM 1730 O O . VAL A 1 224 ? -11.100 15.462 3.271 1.00 95.50 224 VAL A O 1
ATOM 1733 N N . ASP A 1 225 ? -12.985 16.101 2.218 1.00 96.56 225 ASP A N 1
ATOM 1734 C CA . ASP A 1 225 ? -13.716 16.428 3.437 1.00 96.56 225 ASP A CA 1
ATOM 1735 C C . ASP A 1 225 ? -14.028 15.169 4.258 1.00 96.56 225 ASP A C 1
ATOM 1737 O O . ASP A 1 225 ? -13.746 15.147 5.457 1.00 96.56 225 ASP A O 1
ATOM 1741 N N . ALA A 1 226 ? -14.487 14.084 3.624 1.00 97.56 226 ALA A N 1
ATOM 1742 C CA . ALA A 1 226 ? -14.742 12.810 4.298 1.00 97.56 226 ALA A CA 1
ATOM 1743 C C . ALA A 1 226 ? -13.467 12.203 4.912 1.00 97.56 226 ALA A C 1
ATOM 1745 O O . ALA A 1 226 ? -13.478 11.714 6.043 1.00 97.56 226 ALA A O 1
ATOM 1746 N N . ALA A 1 227 ? -12.325 12.291 4.221 1.00 96.06 227 ALA A N 1
ATOM 1747 C CA . ALA A 1 227 ? -11.052 11.771 4.719 1.00 96.06 227 ALA A CA 1
ATOM 1748 C C . ALA A 1 227 ? -10.551 12.484 5.986 1.00 96.06 227 ALA A C 1
ATOM 1750 O O . ALA A 1 227 ? -9.725 11.924 6.709 1.00 96.06 227 ALA A O 1
ATOM 1751 N N . ARG A 1 228 ? -11.054 13.686 6.305 1.00 93.31 228 ARG A N 1
ATOM 1752 C CA . ARG A 1 228 ? -10.732 14.370 7.568 1.00 93.31 228 ARG A CA 1
ATOM 1753 C C . ARG A 1 228 ? -11.317 13.667 8.790 1.00 93.31 228 ARG A C 1
ATOM 1755 O O . ARG A 1 228 ? -10.838 13.941 9.883 1.00 93.31 228 ARG A O 1
ATOM 1762 N N . ALA A 1 229 ? -12.293 12.772 8.625 1.00 93.75 229 ALA A N 1
ATOM 1763 C CA . ALA A 1 229 ? -12.813 11.939 9.711 1.00 93.75 229 ALA A CA 1
ATOM 1764 C C . ALA A 1 229 ? -11.878 10.771 10.082 1.00 93.75 229 ALA A C 1
ATOM 1766 O O . ALA A 1 229 ? -12.050 10.161 11.137 1.00 93.75 229 ALA A O 1
ATOM 1767 N N . LEU A 1 230 ? -10.895 10.448 9.231 1.00 96.00 230 LEU A N 1
ATOM 1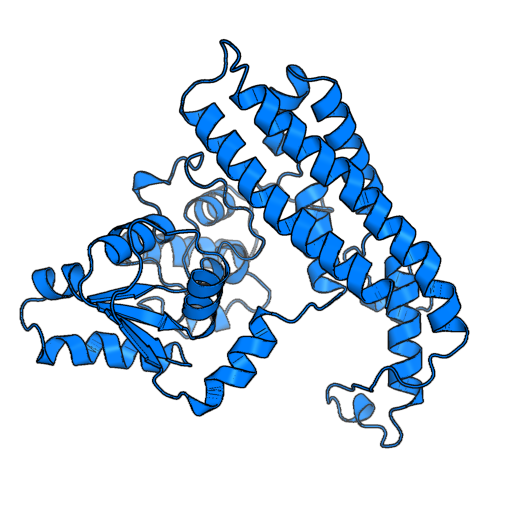768 C CA . LEU A 1 230 ? -9.887 9.430 9.526 1.00 96.00 230 LEU A CA 1
ATOM 1769 C C . LEU A 1 230 ? -8.860 9.951 10.549 1.00 96.00 230 LEU A C 1
ATOM 1771 O O . LEU A 1 230 ? -8.579 11.153 10.554 1.00 96.00 230 LEU A O 1
ATOM 1775 N N . PRO A 1 231 ? -8.233 9.071 11.349 1.00 95.06 231 PRO A N 1
ATOM 1776 C CA . PRO A 1 231 ? -7.149 9.428 12.253 1.00 95.06 231 PRO A CA 1
ATOM 1777 C C . PRO A 1 231 ? -6.027 10.224 11.578 1.00 95.06 231 PRO A C 1
ATOM 1779 O O . PRO A 1 231 ? -5.662 9.986 10.424 1.00 95.06 231 PRO A O 1
ATOM 1782 N N . SER A 1 232 ? -5.466 11.171 12.326 1.00 91.38 232 SER A N 1
ATOM 1783 C CA . SER A 1 232 ? -4.316 11.994 11.929 1.00 91.38 232 SER A CA 1
ATOM 1784 C C . SER A 1 232 ? -3.087 11.704 12.791 1.00 91.38 232 SER A C 1
ATOM 1786 O O . SER A 1 232 ? -3.129 10.879 13.710 1.00 91.38 232 SER A O 1
ATOM 1788 N N . ASP A 1 233 ? -1.976 12.397 12.534 1.00 88.38 233 ASP A N 1
ATOM 1789 C CA . ASP A 1 233 ? -0.826 12.321 13.437 1.00 88.38 233 ASP A CA 1
ATOM 1790 C C . ASP A 1 233 ? -1.226 12.645 14.894 1.00 88.38 233 ASP A C 1
ATOM 1792 O O . ASP A 1 233 ? -2.086 13.486 15.174 1.00 88.38 233 ASP A O 1
ATOM 1796 N N . GLY A 1 234 ? -0.608 11.939 15.845 1.00 89.38 234 GLY A N 1
ATOM 1797 C CA . GLY A 1 234 ? -0.910 12.086 17.272 1.00 89.38 234 GLY A CA 1
ATOM 1798 C C . GLY A 1 234 ? -2.179 11.369 17.754 1.00 89.38 234 GLY A C 1
ATOM 1799 O O . GLY A 1 234 ? -2.524 11.522 18.920 1.00 89.38 234 GLY A O 1
ATOM 1800 N N . TRP A 1 235 ? -2.851 10.561 16.921 1.00 92.50 235 TRP A N 1
ATOM 1801 C CA . TRP A 1 235 ? -4.058 9.820 17.333 1.00 92.50 235 TRP A CA 1
ATOM 1802 C C . TRP A 1 235 ? -3.849 8.958 18.586 1.00 92.50 235 TRP A C 1
ATOM 1804 O O . TRP A 1 235 ? -4.679 8.983 19.484 1.00 92.50 235 TRP A O 1
ATOM 1814 N N . LEU A 1 236 ? -2.711 8.261 18.709 1.00 91.69 236 LEU A N 1
ATOM 1815 C CA . LEU A 1 236 ? -2.406 7.462 19.905 1.00 91.69 236 LEU A CA 1
ATOM 1816 C C . LEU A 1 236 ? -2.346 8.311 21.179 1.00 91.69 236 LEU A C 1
ATOM 1818 O O . LEU A 1 236 ? -2.800 7.860 22.225 1.00 91.69 236 LEU A O 1
ATOM 1822 N N . GLN A 1 237 ? -1.800 9.528 21.091 1.00 92.94 237 GLN A N 1
ATOM 1823 C CA . GLN A 1 237 ? -1.758 10.451 22.223 1.00 92.94 237 GLN A CA 1
ATOM 1824 C C . GLN A 1 237 ? -3.174 10.895 22.602 1.00 92.94 237 GLN A C 1
ATOM 1826 O O . GLN A 1 237 ? -3.537 10.815 23.769 1.00 92.94 237 GLN A O 1
ATOM 1831 N N . ARG A 1 238 ? -3.998 11.261 21.613 1.00 94.56 238 ARG A N 1
ATOM 1832 C CA . ARG A 1 238 ? -5.413 11.594 21.831 1.00 94.56 238 ARG A CA 1
ATOM 1833 C C . ARG A 1 238 ? -6.182 10.461 22.503 1.00 94.56 238 ARG A C 1
ATOM 1835 O O . ARG A 1 238 ? -6.943 10.712 23.431 1.00 94.56 238 ARG A O 1
ATOM 1842 N N . LEU A 1 239 ? -5.957 9.216 22.079 1.00 93.38 239 LEU A N 1
ATOM 1843 C CA . LEU A 1 239 ? -6.578 8.057 22.721 1.00 93.38 239 LEU A CA 1
ATOM 1844 C C . LEU A 1 239 ? -6.109 7.880 24.166 1.00 93.38 239 LEU A C 1
ATOM 1846 O O . LEU A 1 239 ? -6.931 7.611 25.037 1.00 93.38 239 LEU A O 1
ATOM 1850 N N . ALA A 1 240 ? -4.812 8.049 24.430 1.00 90.94 240 ALA A N 1
ATOM 1851 C CA . ALA A 1 240 ? -4.262 7.965 25.782 1.00 90.94 240 ALA A CA 1
ATOM 1852 C C . ALA A 1 240 ? -4.814 9.063 26.711 1.00 90.94 240 ALA A C 1
ATOM 1854 O O . ALA A 1 240 ? -5.004 8.823 27.898 1.00 90.94 240 ALA A O 1
ATOM 1855 N N . GLU A 1 241 ? -5.107 10.244 26.167 1.00 94.00 241 GLU A N 1
ATOM 1856 C CA . GLU A 1 241 ? -5.698 11.380 26.885 1.00 94.00 241 GLU A CA 1
ATOM 1857 C C . GLU A 1 241 ? -7.236 11.304 26.982 1.00 94.00 241 GLU A C 1
ATOM 1859 O O . GLU A 1 241 ? -7.860 12.202 27.547 1.00 94.00 241 GLU A O 1
ATOM 1864 N N . GLY A 1 242 ? -7.864 10.249 26.442 1.00 92.94 242 GLY A N 1
ATOM 1865 C CA . GLY A 1 242 ? -9.320 10.073 26.459 1.00 92.94 242 GLY A CA 1
ATOM 1866 C C . GLY A 1 242 ? -10.077 11.048 25.551 1.00 92.94 242 GLY A C 1
ATOM 1867 O O . GLY A 1 242 ? -11.247 11.334 25.794 1.00 92.94 242 GLY A O 1
ATOM 1868 N N . GLN A 1 243 ? -9.424 11.575 24.513 1.00 95.25 243 GLN A N 1
ATOM 1869 C CA . GLN A 1 243 ? -9.967 12.584 23.597 1.00 95.25 243 GLN A CA 1
ATOM 1870 C C . GLN A 1 243 ? -9.934 12.109 22.131 1.00 95.25 243 GL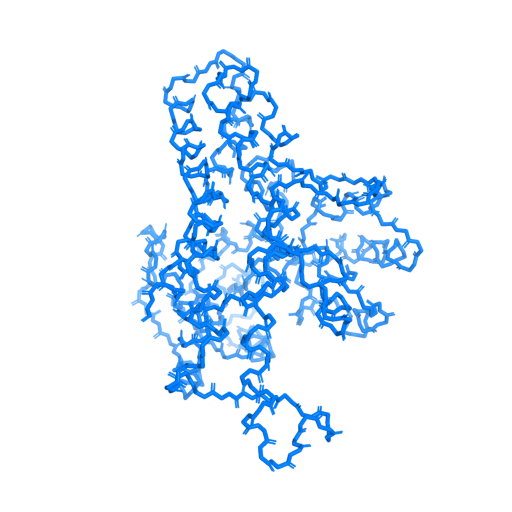N A C 1
ATOM 1872 O O . GLN A 1 243 ? -9.298 12.755 21.292 1.00 95.25 243 GLN A O 1
ATOM 1877 N N . PRO A 1 244 ? -10.588 10.980 21.784 1.00 94.94 244 PRO A N 1
ATOM 1878 C CA . PRO A 1 244 ? -10.622 10.492 20.408 1.00 94.94 244 PRO A CA 1
ATOM 1879 C C . PRO A 1 244 ? -11.254 11.519 19.460 1.00 94.94 244 PRO A C 1
ATOM 1881 O O . PRO A 1 244 ? -12.314 12.084 19.738 1.00 94.94 244 PRO A O 1
ATOM 1884 N N . PHE A 1 245 ? -10.625 11.732 18.306 1.00 93.31 245 PHE A N 1
ATOM 1885 C CA . PHE A 1 245 ? -11.110 12.642 17.276 1.00 93.31 245 PHE A CA 1
ATOM 1886 C C . PHE A 1 245 ? -11.886 11.899 16.177 1.00 93.31 245 PHE A C 1
ATOM 1888 O O . PHE A 1 245 ? -11.325 11.143 15.385 1.00 93.31 245 PHE A O 1
ATOM 1895 N N . GLY A 1 246 ? -13.189 12.174 16.089 1.00 94.69 246 GLY A N 1
ATOM 1896 C CA . GLY A 1 246 ? -14.064 11.589 15.073 1.00 94.69 246 GLY A CA 1
ATOM 1897 C C . GLY A 1 246 ? -14.416 10.120 15.329 1.00 94.69 246 GLY A C 1
ATOM 1898 O O . GLY A 1 246 ? -13.937 9.484 16.266 1.00 94.69 246 GLY A O 1
ATOM 1899 N N . ALA A 1 247 ? -15.289 9.580 14.480 1.00 96.81 247 ALA A N 1
ATOM 1900 C CA . ALA A 1 247 ? -15.898 8.269 14.698 1.00 96.81 247 ALA A CA 1
ATOM 1901 C C . ALA A 1 247 ? -14.900 7.102 14.623 1.00 96.81 247 ALA A C 1
ATOM 1903 O O . ALA A 1 247 ? -15.014 6.135 15.368 1.00 96.81 247 ALA A O 1
ATOM 1904 N N . ILE A 1 248 ? -13.890 7.198 13.754 1.00 97.56 248 ILE A N 1
ATOM 1905 C CA . ILE A 1 248 ? -12.899 6.128 13.593 1.00 97.56 248 ILE A CA 1
ATOM 1906 C C . ILE A 1 248 ? -11.969 6.048 14.807 1.00 97.56 248 ILE A C 1
ATOM 1908 O O . ILE A 1 248 ? -11.681 4.951 15.273 1.00 97.56 248 ILE A O 1
ATOM 1912 N N . GLU A 1 249 ? -11.521 7.179 15.366 1.00 97.38 249 GLU A N 1
ATOM 1913 C CA . GLU A 1 249 ? -10.737 7.145 16.609 1.00 97.38 249 GLU A CA 1
ATOM 1914 C C . GLU A 1 249 ? -11.581 6.677 17.795 1.00 97.38 249 GLU A C 1
ATOM 1916 O O . GLU A 1 249 ? -11.053 5.972 18.646 1.00 97.38 249 GLU A O 1
ATOM 1921 N N . GLN A 1 250 ? -12.877 7.006 17.840 1.00 97.44 250 GLN A N 1
ATOM 1922 C CA . GLN A 1 250 ? -13.789 6.484 18.866 1.00 97.44 250 GLN A CA 1
ATOM 1923 C C . GLN A 1 250 ? -13.912 4.959 18.787 1.00 97.44 250 GLN A C 1
ATOM 1925 O O . GLN A 1 250 ? -13.780 4.293 19.811 1.00 97.44 250 GLN A O 1
ATOM 1930 N N . LEU A 1 251 ? -14.062 4.398 17.582 1.00 97.38 251 LEU A N 1
ATOM 1931 C CA . LEU A 1 251 ? -14.042 2.948 17.379 1.00 97.38 251 LEU A CA 1
ATOM 1932 C C . LEU A 1 251 ? -12.715 2.337 17.844 1.00 97.38 251 LEU A C 1
ATOM 1934 O O . LEU A 1 251 ? -12.712 1.380 18.612 1.00 97.38 251 LEU A O 1
ATOM 1938 N N . LEU A 1 252 ? -11.579 2.910 17.433 1.00 96.31 252 LEU A N 1
ATOM 1939 C CA . LEU A 1 252 ? -10.257 2.430 17.852 1.00 96.31 252 LEU A CA 1
ATOM 1940 C C . LEU A 1 252 ? -10.053 2.543 19.373 1.00 96.31 252 LEU A C 1
ATOM 1942 O O . LEU A 1 252 ? -9.393 1.688 19.963 1.00 96.31 252 LEU A O 1
ATOM 1946 N N . ALA A 1 253 ? -10.619 3.568 20.014 1.00 96.25 253 ALA A N 1
ATOM 1947 C CA . ALA A 1 253 ? -10.602 3.736 21.463 1.00 96.25 253 ALA A CA 1
ATOM 1948 C C . ALA A 1 253 ? -11.423 2.655 22.171 1.00 96.25 253 ALA A C 1
ATOM 1950 O O . ALA A 1 253 ? -10.947 2.091 23.152 1.00 96.25 253 ALA A O 1
ATOM 1951 N N . ALA A 1 254 ? -12.615 2.339 21.659 1.00 95.94 254 ALA A N 1
ATOM 1952 C CA . ALA A 1 254 ? -13.469 1.291 22.207 1.00 95.94 254 ALA A CA 1
ATOM 1953 C C . ALA A 1 254 ? -12.829 -0.097 22.049 1.00 95.94 254 ALA A C 1
ATOM 1955 O O . ALA A 1 254 ? -12.723 -0.836 23.024 1.00 95.94 254 ALA A O 1
ATOM 1956 N N . VAL A 1 255 ? -12.284 -0.405 20.864 1.00 94.94 255 VAL A N 1
ATOM 1957 C CA . VAL A 1 255 ? -11.507 -1.637 20.627 1.00 94.94 255 VAL A CA 1
ATOM 1958 C C . VAL A 1 255 ? -10.332 -1.725 21.597 1.00 94.94 255 VAL A C 1
ATOM 1960 O O . VAL A 1 255 ? -10.124 -2.757 22.227 1.00 94.94 255 VAL A O 1
ATOM 1963 N N . ARG A 1 256 ? -9.576 -0.632 21.766 1.00 92.94 256 ARG A N 1
ATOM 1964 C CA . ARG A 1 256 ? -8.484 -0.568 22.741 1.00 92.94 256 ARG A CA 1
ATOM 1965 C C . ARG A 1 256 ? -9.005 -0.861 24.150 1.00 92.94 256 ARG A C 1
ATOM 1967 O O . ARG A 1 256 ? -8.445 -1.721 24.814 1.00 92.94 256 ARG A O 1
ATOM 1974 N N . GLY A 1 257 ? -10.071 -0.196 24.589 1.00 92.06 257 GLY A N 1
ATOM 1975 C CA . GLY A 1 257 ? -10.685 -0.420 25.900 1.00 92.06 257 GLY A CA 1
ATOM 1976 C C . GLY A 1 257 ? -11.030 -1.889 26.145 1.00 92.06 257 GLY A C 1
ATOM 1977 O O . GLY A 1 257 ? -10.622 -2.439 27.166 1.00 92.06 257 GLY A O 1
ATOM 1978 N N . LEU A 1 258 ? -11.676 -2.540 25.174 1.00 92.94 258 LEU A N 1
ATOM 1979 C CA . LEU A 1 258 ? -12.033 -3.957 25.245 1.00 92.94 258 LEU A CA 1
ATOM 1980 C C . LEU A 1 258 ? -10.801 -4.865 25.374 1.00 92.94 258 LEU A C 1
ATOM 1982 O O . LEU A 1 258 ? -10.778 -5.754 26.222 1.00 92.94 258 LEU A O 1
ATOM 1986 N N . VAL A 1 259 ? -9.768 -4.635 24.556 1.00 92.62 259 VAL A N 1
ATOM 1987 C CA . VAL A 1 259 ? -8.532 -5.435 24.583 1.00 92.62 259 VAL A CA 1
ATOM 1988 C C . VAL A 1 259 ? -7.824 -5.290 25.932 1.00 92.62 259 VAL A C 1
ATOM 1990 O O . VAL A 1 259 ? -7.431 -6.290 26.522 1.00 92.62 259 VAL A O 1
ATOM 1993 N N . TYR A 1 260 ? -7.711 -4.067 26.460 1.00 89.62 260 TYR A N 1
ATOM 1994 C CA . TYR A 1 260 ? -7.099 -3.830 27.772 1.00 89.62 260 TYR A CA 1
ATOM 1995 C C . TYR A 1 260 ? -7.927 -4.417 28.921 1.00 89.62 260 TYR A C 1
ATOM 1997 O O . TYR A 1 260 ? -7.354 -4.947 29.865 1.00 89.62 260 TYR A O 1
ATOM 2005 N N . ALA A 1 261 ? -9.260 -4.370 28.845 1.00 89.44 261 ALA A N 1
ATOM 2006 C CA . ALA A 1 261 ? -10.127 -4.979 29.854 1.00 89.44 261 ALA A CA 1
ATOM 2007 C C . ALA A 1 261 ? -10.007 -6.514 29.898 1.00 89.44 261 ALA A C 1
ATOM 2009 O O . ALA A 1 261 ? -10.320 -7.124 30.920 1.00 89.44 261 ALA A O 1
ATOM 2010 N N . ARG A 1 262 ? -9.562 -7.134 28.798 1.00 90.38 262 ARG A N 1
ATOM 2011 C CA . ARG A 1 262 ? -9.383 -8.587 28.660 1.00 90.38 262 ARG A CA 1
ATOM 2012 C C . ARG A 1 262 ? -7.948 -9.067 28.857 1.00 90.38 262 ARG A C 1
ATOM 2014 O O . ARG A 1 262 ? -7.735 -10.276 28.896 1.00 90.38 262 ARG A O 1
ATOM 2021 N N . ASP A 1 263 ? -6.983 -8.163 29.013 1.00 86.81 263 ASP A N 1
ATOM 2022 C CA . ASP A 1 263 ? -5.596 -8.509 29.340 1.00 86.81 263 ASP A CA 1
ATOM 2023 C C . ASP A 1 263 ? -5.482 -8.920 30.818 1.00 86.81 263 ASP A C 1
ATOM 2025 O O . ASP A 1 263 ? -5.035 -8.159 31.674 1.00 86.81 263 ASP A O 1
ATOM 2029 N N . ALA A 1 264 ? -5.943 -10.135 31.125 1.00 71.06 264 ALA A N 1
ATOM 2030 C CA . ALA A 1 264 ? -6.013 -10.672 32.484 1.00 71.06 264 ALA A CA 1
ATOM 2031 C C . ALA A 1 264 ? -4.634 -10.846 33.152 1.00 71.06 264 ALA A C 1
ATOM 2033 O O . ALA A 1 264 ? -4.546 -10.827 34.379 1.00 71.06 264 ALA A O 1
ATOM 2034 N N . ASP A 1 265 ? -3.573 -10.981 32.352 1.00 70.06 265 ASP A N 1
ATOM 2035 C CA . ASP A 1 265 ? -2.217 -11.290 32.817 1.00 70.06 265 ASP A CA 1
ATOM 2036 C C . ASP A 1 265 ? -1.300 -10.053 32.901 1.00 70.06 265 ASP A C 1
ATOM 2038 O O . ASP A 1 265 ? -0.128 -10.175 33.261 1.00 70.06 265 ASP A O 1
ATOM 2042 N N . GLY A 1 266 ? -1.801 -8.855 32.568 1.00 68.75 266 GLY A N 1
ATOM 2043 C CA . GLY A 1 266 ? -0.987 -7.633 32.524 1.00 68.75 266 GLY A CA 1
ATOM 2044 C C . GLY A 1 266 ? 0.126 -7.697 31.469 1.00 68.75 266 GLY A C 1
ATOM 2045 O O . GLY A 1 266 ? 1.177 -7.064 31.611 1.00 68.75 266 GLY A O 1
ATOM 2046 N N . SER A 1 267 ? -0.085 -8.468 30.400 1.00 66.81 267 SER A N 1
ATOM 2047 C CA . SER A 1 267 ? 0.886 -8.692 29.322 1.00 66.81 267 SER A CA 1
ATOM 2048 C C . SER A 1 267 ? 1.280 -7.384 28.631 1.00 66.81 267 SER A C 1
ATOM 2050 O O . SER A 1 267 ? 2.424 -7.218 28.192 1.00 66.81 267 SER A O 1
ATOM 2052 N N . GLY A 1 268 ? 0.352 -6.424 28.583 1.00 63.47 268 GLY A N 1
ATOM 2053 C CA . GLY A 1 268 ? 0.589 -5.079 28.076 1.00 63.47 268 GLY A CA 1
ATOM 2054 C C . GLY A 1 268 ? 1.580 -4.272 28.923 1.00 63.47 268 GLY A C 1
ATOM 2055 O O . GLY A 1 268 ? 2.343 -3.479 28.367 1.00 63.47 268 GLY A O 1
ATOM 2056 N N . GLU A 1 269 ? 1.641 -4.490 30.243 1.00 63.16 269 GLU A N 1
ATOM 2057 C CA . GLU A 1 269 ? 2.619 -3.836 31.132 1.00 63.16 269 GLU A CA 1
ATOM 2058 C C . GLU A 1 269 ? 4.035 -4.397 30.939 1.00 63.16 269 GLU A C 1
ATOM 2060 O O . GLU A 1 269 ? 5.023 -3.675 31.086 1.00 63.16 269 GLU A O 1
ATOM 2065 N N . ALA A 1 270 ? 4.138 -5.660 30.517 1.00 63.69 270 ALA A N 1
ATOM 2066 C CA . ALA A 1 270 ? 5.398 -6.319 30.177 1.00 63.69 270 ALA A CA 1
ATOM 2067 C C . ALA A 1 270 ? 5.952 -5.924 28.788 1.00 63.69 270 ALA A C 1
ATOM 2069 O O . ALA A 1 270 ? 7.036 -6.367 28.404 1.00 63.69 270 ALA A O 1
ATOM 2070 N N . GLY A 1 271 ? 5.245 -5.070 28.037 1.00 61.12 271 GLY A N 1
ATOM 2071 C CA . GLY A 1 271 ? 5.686 -4.558 26.737 1.00 61.12 271 GLY A CA 1
ATOM 2072 C C . GLY A 1 271 ? 5.412 -5.488 25.550 1.00 61.12 271 GLY A C 1
ATOM 2073 O O . GLY A 1 271 ? 5.954 -5.252 24.466 1.00 61.12 271 GLY A O 1
ATOM 2074 N N . TYR A 1 272 ? 4.580 -6.518 25.731 1.00 66.81 272 TYR A N 1
ATOM 2075 C CA . TYR A 1 272 ? 4.094 -7.366 24.643 1.00 66.81 272 TYR A CA 1
ATOM 2076 C C . TYR A 1 272 ? 2.854 -6.758 23.973 1.00 66.81 272 TYR A C 1
ATOM 2078 O O . TYR A 1 272 ? 2.132 -5.951 24.559 1.00 66.81 272 TYR A O 1
ATOM 2086 N N . GLY A 1 273 ? 2.619 -7.127 22.710 1.00 78.56 273 GLY A N 1
ATOM 2087 C CA . GLY A 1 273 ? 1.347 -6.835 22.051 1.00 78.56 273 GLY A CA 1
ATOM 2088 C C . GLY A 1 273 ? 0.227 -7.629 22.719 1.00 78.56 273 GLY A C 1
ATOM 2089 O O . GLY A 1 273 ? 0.420 -8.799 23.032 1.00 78.56 273 GLY A O 1
ATOM 2090 N N . ILE A 1 274 ? -0.917 -6.984 22.933 1.00 88.12 274 ILE A N 1
ATOM 2091 C CA . ILE A 1 274 ? -2.126 -7.613 23.469 1.00 88.12 274 ILE A CA 1
ATOM 2092 C C . ILE A 1 274 ? -3.178 -7.702 22.369 1.00 88.12 274 ILE A C 1
ATOM 2094 O O . ILE A 1 274 ? -3.342 -6.770 21.577 1.00 88.12 274 ILE A O 1
ATOM 2098 N N . GLU A 1 275 ? -3.881 -8.825 22.326 1.00 89.62 275 GLU A N 1
ATOM 2099 C CA . GLU A 1 275 ? -4.959 -9.097 21.383 1.00 89.62 275 GLU A CA 1
ATOM 2100 C C . GLU A 1 275 ? -6.060 -9.902 22.072 1.00 89.62 275 GLU A C 1
ATOM 2102 O O . GLU A 1 275 ? -5.835 -10.556 23.088 1.00 89.62 275 GLU A O 1
ATOM 2107 N N . THR A 1 276 ? -7.275 -9.821 21.544 1.00 90.88 276 THR A N 1
ATOM 2108 C CA . THR A 1 276 ? -8.411 -10.589 22.050 1.00 90.88 276 THR A CA 1
ATOM 2109 C C . THR A 1 276 ? -9.373 -10.880 20.909 1.00 90.88 276 THR A C 1
ATOM 2111 O O . THR A 1 276 ? -9.475 -10.099 19.959 1.00 90.88 276 THR A O 1
ATOM 2114 N N . GLU A 1 277 ? -10.086 -11.998 20.996 1.00 91.06 277 GLU A N 1
ATOM 2115 C CA . GLU A 1 277 ? -11.155 -12.308 20.054 1.00 91.06 277 GLU A CA 1
ATOM 2116 C C . GLU A 1 277 ? -12.336 -11.348 20.241 1.00 91.06 277 GLU A C 1
ATOM 2118 O O . GLU A 1 277 ? -12.679 -10.950 21.360 1.00 91.06 277 GLU A O 1
ATOM 2123 N N . LEU A 1 278 ? -13.018 -11.023 19.141 1.00 90.00 278 LEU A N 1
ATOM 2124 C CA . LEU A 1 278 ? -14.284 -10.292 19.172 1.00 90.00 278 LEU A CA 1
ATOM 2125 C C . LEU A 1 278 ? -15.438 -11.240 19.549 1.00 90.00 278 LEU A C 1
ATOM 2127 O O . LEU A 1 278 ? -16.311 -11.544 18.742 1.00 90.00 278 LEU A O 1
ATOM 2131 N N . ALA A 1 279 ? -15.425 -11.730 20.784 1.00 89.81 279 ALA A N 1
ATOM 2132 C CA . ALA A 1 279 ? -16.565 -12.391 21.416 1.00 89.81 279 ALA A CA 1
ATOM 2133 C C . ALA A 1 279 ? -17.272 -11.390 22.336 1.00 89.81 279 ALA A C 1
ATOM 2135 O O . ALA A 1 279 ? -16.578 -10.659 23.029 1.00 89.81 279 ALA A O 1
ATOM 2136 N N . GLU A 1 280 ? -18.608 -11.340 22.358 1.00 89.06 280 GLU A N 1
ATOM 2137 C CA . GLU A 1 280 ? -19.397 -10.506 23.293 1.00 89.06 280 GLU A CA 1
ATOM 2138 C C . GLU A 1 280 ? -18.900 -9.043 23.398 1.00 89.06 280 GLU A C 1
ATOM 2140 O O . GLU A 1 280 ? -18.313 -8.662 24.416 1.00 89.06 280 GLU A O 1
ATOM 2145 N N . PRO A 1 281 ? -19.059 -8.224 22.337 1.00 92.00 281 PRO A N 1
ATOM 2146 C CA . PRO A 1 281 ? -18.623 -6.829 22.362 1.00 92.00 281 PRO A CA 1
ATOM 2147 C C . PRO A 1 281 ? -19.361 -6.041 23.451 1.00 92.00 281 PRO A C 1
ATOM 2149 O O . PRO A 1 281 ? -20.556 -6.240 23.680 1.00 92.00 281 PRO A O 1
ATOM 2152 N N . ASP A 1 282 ? -18.648 -5.138 24.121 1.00 93.94 282 ASP A N 1
ATOM 2153 C CA . ASP A 1 282 ? -19.226 -4.278 25.148 1.00 93.94 282 ASP A CA 1
ATOM 2154 C C . ASP A 1 282 ? -20.038 -3.122 24.535 1.00 93.94 282 ASP A C 1
ATOM 2156 O O . ASP A 1 282 ? -19.951 -2.823 23.341 1.00 93.94 282 ASP A O 1
ATOM 2160 N N . ALA A 1 283 ? -20.867 -2.465 25.353 1.00 96.25 283 ALA A N 1
ATOM 2161 C CA . ALA A 1 283 ? -21.713 -1.366 24.883 1.00 96.25 283 ALA A CA 1
ATOM 2162 C C . ALA A 1 283 ? -20.913 -0.224 24.212 1.00 96.25 283 ALA A C 1
ATOM 2164 O O . ALA A 1 283 ? -21.318 0.193 23.127 1.00 96.25 283 ALA A O 1
ATOM 2165 N N . PRO A 1 284 ? -19.759 0.235 24.752 1.00 95.94 284 PRO A N 1
ATOM 2166 C CA . PRO A 1 284 ? -18.930 1.235 24.078 1.00 95.94 284 PRO A CA 1
ATOM 2167 C C . PRO A 1 284 ? -18.496 0.837 22.663 1.00 95.94 284 PRO A C 1
ATOM 2169 O O . PRO A 1 284 ? -18.510 1.683 21.767 1.00 95.94 284 PRO A O 1
ATOM 2172 N N . LEU A 1 285 ? -18.117 -0.428 22.442 1.00 96.12 285 LEU A N 1
ATOM 2173 C CA . LEU A 1 285 ? -17.753 -0.902 21.109 1.00 96.12 285 LEU A CA 1
ATOM 2174 C C . LEU A 1 285 ? -18.965 -0.951 20.176 1.00 96.12 285 LEU A C 1
ATOM 2176 O O . LEU A 1 285 ? -18.870 -0.475 19.045 1.00 96.12 285 LEU A O 1
ATOM 2180 N N . ILE A 1 286 ? -20.104 -1.463 20.650 1.00 96.56 286 ILE A N 1
ATOM 2181 C CA . ILE A 1 286 ? -21.351 -1.521 19.871 1.00 96.56 286 ILE A CA 1
ATOM 2182 C C . ILE A 1 286 ? -21.792 -0.115 19.436 1.00 96.56 286 ILE A C 1
ATOM 2184 O O . ILE A 1 286 ? -22.113 0.094 18.266 1.00 96.56 286 ILE A O 1
ATOM 2188 N N . ASP A 1 287 ? -21.750 0.862 20.341 1.00 97.38 287 ASP A N 1
ATOM 2189 C CA . ASP A 1 287 ? -22.175 2.238 20.068 1.00 97.38 287 ASP A CA 1
ATOM 2190 C C . ASP A 1 287 ? -21.234 2.967 19.090 1.00 97.38 287 ASP A C 1
ATOM 2192 O O . ASP A 1 287 ? -21.667 3.840 18.330 1.00 97.38 287 ASP A O 1
ATOM 2196 N N . ALA A 1 288 ? -19.947 2.602 19.064 1.00 97.38 288 ALA A N 1
ATOM 2197 C CA . ALA A 1 288 ? -18.956 3.204 18.172 1.00 97.38 288 ALA A CA 1
ATOM 2198 C C . ALA A 1 288 ? -19.022 2.680 16.722 1.00 97.38 288 ALA A C 1
ATOM 2200 O O . ALA A 1 288 ? -18.531 3.348 15.806 1.00 97.38 288 ALA A O 1
ATOM 2201 N N . ILE A 1 289 ? -19.638 1.515 16.486 1.00 97.19 289 ILE A N 1
ATOM 2202 C CA . ILE A 1 289 ? -19.706 0.867 15.165 1.00 97.19 289 ILE A CA 1
ATOM 2203 C C . ILE A 1 289 ? -20.514 1.687 14.137 1.00 97.19 289 ILE A C 1
ATOM 2205 O O . ILE A 1 289 ? -19.947 2.026 13.091 1.00 97.19 289 ILE A O 1
ATOM 2209 N N . PRO A 1 290 ? -21.789 2.070 14.376 1.00 97.88 290 PRO A N 1
ATOM 2210 C CA . PRO A 1 290 ? -22.585 2.798 13.385 1.00 97.88 290 PRO A CA 1
ATOM 2211 C C . PRO A 1 290 ? -21.967 4.120 12.891 1.00 97.88 290 PRO A C 1
ATOM 2213 O O . PRO A 1 290 ? -21.919 4.323 11.673 1.00 97.88 290 PRO A O 1
ATOM 2216 N N . PRO A 1 291 ? -21.456 5.026 13.756 1.00 97.88 291 PRO A N 1
ATOM 2217 C CA . PRO A 1 291 ? -20.838 6.259 13.275 1.00 97.88 291 PRO A CA 1
ATOM 2218 C C . PRO A 1 291 ? -19.525 5.993 12.523 1.00 97.88 291 PRO A C 1
ATOM 2220 O O . PRO A 1 291 ? -19.214 6.715 11.573 1.00 97.88 291 PRO A O 1
ATOM 2223 N N . ALA A 1 292 ? -18.763 4.956 12.894 1.00 98.00 292 ALA A N 1
ATOM 2224 C CA . ALA A 1 292 ? -17.552 4.572 12.172 1.00 98.00 292 ALA A CA 1
ATOM 2225 C C . ALA A 1 292 ? -17.874 4.023 10.773 1.00 98.00 292 ALA A C 1
ATOM 2227 O O . ALA A 1 292 ? -17.253 4.441 9.794 1.00 98.00 292 ALA A O 1
ATOM 2228 N N . ALA A 1 293 ? -18.890 3.164 10.658 1.00 98.19 293 ALA A N 1
ATOM 2229 C CA . ALA A 1 293 ? -19.392 2.675 9.377 1.00 98.19 293 ALA A CA 1
ATOM 2230 C C . ALA A 1 293 ? -19.855 3.834 8.477 1.00 98.19 293 ALA A C 1
ATOM 2232 O O . ALA A 1 293 ? -19.448 3.915 7.318 1.00 98.19 293 ALA A O 1
ATOM 2233 N N . ALA A 1 294 ? -20.622 4.785 9.021 1.00 98.19 294 ALA A N 1
ATOM 2234 C CA . ALA A 1 294 ? -21.069 5.966 8.283 1.00 98.19 294 ALA A CA 1
ATOM 2235 C C . ALA A 1 294 ? -19.893 6.834 7.794 1.00 98.19 294 ALA A C 1
ATOM 2237 O O . ALA A 1 294 ? -19.905 7.310 6.658 1.00 98.19 294 ALA A O 1
ATOM 2238 N N . ALA A 1 295 ? -18.849 7.008 8.614 1.00 97.94 295 ALA A N 1
ATOM 2239 C CA . ALA A 1 295 ? -17.643 7.734 8.218 1.00 97.94 295 ALA A CA 1
ATOM 2240 C C . ALA A 1 295 ? -16.903 7.031 7.063 1.00 97.94 295 ALA A C 1
ATOM 2242 O O . ALA A 1 295 ? -16.549 7.685 6.079 1.00 97.94 295 ALA A O 1
ATOM 2243 N N . LEU A 1 296 ? -16.723 5.706 7.132 1.00 98.38 296 LEU A N 1
ATOM 2244 C CA . LEU A 1 296 ? -16.111 4.921 6.052 1.00 98.38 296 LEU A CA 1
ATOM 2245 C C . LEU A 1 296 ? -16.943 4.974 4.766 1.00 98.38 296 LEU A C 1
ATOM 2247 O O . LEU A 1 296 ? -16.393 5.178 3.684 1.00 98.38 296 LEU A O 1
ATOM 2251 N N . GLU A 1 297 ? -18.265 4.856 4.874 1.00 98.12 297 GLU A N 1
ATOM 2252 C CA . GLU A 1 297 ? -19.167 4.942 3.727 1.00 98.12 297 GLU A CA 1
ATOM 2253 C C . GLU A 1 297 ? -19.130 6.335 3.074 1.00 98.12 297 GLU A C 1
ATOM 2255 O O . GLU A 1 297 ? -19.064 6.445 1.845 1.00 98.12 297 GLU A O 1
ATOM 2260 N N . SER A 1 298 ? -19.098 7.399 3.885 1.00 98.19 298 SER A N 1
ATOM 2261 C CA . SER A 1 298 ? -18.999 8.785 3.406 1.00 98.19 298 SER A CA 1
ATOM 2262 C C . SER A 1 298 ? -17.723 9.054 2.605 1.00 98.19 298 SER A C 1
ATOM 2264 O O . SER A 1 298 ? -17.729 9.903 1.719 1.00 98.19 298 SER A O 1
ATOM 2266 N N . LEU A 1 299 ? -16.652 8.299 2.871 1.00 98.31 299 LEU A N 1
ATOM 2267 C CA . LEU A 1 299 ? -15.413 8.340 2.102 1.00 98.31 299 LEU A CA 1
ATOM 2268 C C . LEU A 1 299 ? -15.472 7.423 0.875 1.00 98.31 299 LEU A C 1
ATOM 2270 O O . LEU A 1 299 ? -15.019 7.802 -0.204 1.00 98.31 299 LEU A O 1
ATOM 2274 N N . LEU A 1 300 ? -16.040 6.224 1.006 1.00 98.38 300 LEU A N 1
ATOM 2275 C CA . LEU A 1 300 ? -16.112 5.249 -0.082 1.00 98.38 300 LEU A CA 1
ATOM 2276 C C . LEU A 1 300 ? -16.904 5.779 -1.285 1.00 98.38 300 LEU A C 1
ATOM 2278 O O . LEU A 1 300 ? -16.450 5.662 -2.426 1.00 98.38 300 LEU A O 1
ATOM 2282 N N . ARG A 1 301 ? -18.071 6.389 -1.037 1.00 98.25 301 ARG A N 1
ATOM 2283 C CA . ARG A 1 301 ? -18.968 6.908 -2.085 1.00 98.25 301 ARG A CA 1
ATOM 2284 C C . ARG A 1 301 ? -18.264 7.880 -3.052 1.00 98.25 301 ARG A C 1
ATOM 2286 O O . ARG A 1 301 ? -18.286 7.600 -4.257 1.00 98.25 301 ARG A O 1
ATOM 2293 N N . PRO A 1 302 ? -17.614 8.970 -2.596 1.00 98.19 302 PRO A N 1
ATOM 2294 C CA . PRO A 1 302 ? -16.923 9.894 -3.491 1.00 98.19 302 PRO A CA 1
ATOM 2295 C C . PRO A 1 302 ? -15.676 9.281 -4.144 1.00 98.19 302 PRO A C 1
ATOM 2297 O O . PRO A 1 302 ? -15.396 9.600 -5.298 1.00 98.19 302 PRO A O 1
ATOM 2300 N N . LEU A 1 303 ? -14.966 8.346 -3.494 1.00 97.69 303 LEU A N 1
ATOM 2301 C CA . LEU A 1 303 ? -13.850 7.633 -4.138 1.00 97.69 303 LEU A CA 1
ATOM 2302 C C . LEU A 1 303 ? -14.329 6.791 -5.333 1.00 97.69 303 LEU A C 1
ATOM 2304 O O . LEU A 1 303 ? -13.729 6.843 -6.406 1.00 97.69 303 LEU A O 1
ATOM 2308 N N . MET A 1 304 ? -15.435 6.057 -5.187 1.00 97.75 304 MET A N 1
ATOM 2309 C CA . MET A 1 304 ? -16.026 5.295 -6.293 1.00 97.75 304 MET A CA 1
ATOM 2310 C C . MET A 1 304 ? -16.584 6.209 -7.389 1.00 97.75 304 MET A C 1
ATOM 2312 O O . MET A 1 304 ? -16.440 5.912 -8.575 1.00 97.75 304 MET A O 1
ATOM 2316 N N . ALA A 1 305 ? -17.226 7.318 -7.007 1.00 97.69 305 ALA A N 1
ATOM 2317 C CA . ALA A 1 305 ? -17.731 8.302 -7.960 1.00 97.69 305 ALA A CA 1
ATOM 2318 C C . ALA A 1 305 ? -16.594 8.905 -8.791 1.00 97.69 305 ALA A C 1
ATOM 2320 O O . ALA A 1 305 ? -16.692 8.933 -10.016 1.00 97.69 305 ALA A O 1
ATOM 2321 N N . LEU A 1 306 ? -15.495 9.299 -8.144 1.00 97.19 306 LEU A N 1
ATOM 2322 C CA . LEU A 1 306 ? -14.308 9.819 -8.812 1.00 97.19 306 LEU A CA 1
ATOM 2323 C C . LEU A 1 306 ? -13.703 8.799 -9.785 1.00 97.19 306 LEU A C 1
ATOM 2325 O O . LEU A 1 306 ? -13.326 9.183 -10.886 1.00 97.19 306 LEU A O 1
ATOM 2329 N N . GLY A 1 307 ? -13.658 7.510 -9.429 1.00 96.06 307 GLY A N 1
ATOM 2330 C CA . GLY A 1 307 ? -13.179 6.452 -10.329 1.00 96.06 307 GLY A CA 1
ATOM 2331 C C . GLY A 1 307 ? -13.969 6.403 -11.633 1.00 96.06 307 GLY A C 1
ATOM 2332 O O . GLY A 1 307 ? -13.382 6.517 -12.706 1.00 96.06 307 GLY A O 1
ATOM 2333 N N . ARG A 1 308 ? -15.304 6.378 -11.534 1.00 96.88 308 ARG A N 1
ATOM 2334 C CA . ARG A 1 308 ? -16.196 6.412 -12.705 1.00 96.88 308 ARG A CA 1
ATOM 2335 C C . ARG A 1 308 ? -16.050 7.691 -13.529 1.00 96.88 308 ARG A C 1
ATOM 2337 O O . ARG A 1 308 ? -16.180 7.655 -14.746 1.00 96.88 308 ARG A O 1
ATOM 2344 N N . ARG A 1 309 ? -15.804 8.838 -12.884 1.00 96.56 309 ARG A N 1
ATOM 2345 C CA . ARG A 1 309 ? -15.566 10.104 -13.598 1.00 96.56 309 ARG A CA 1
ATOM 2346 C C . ARG A 1 309 ? -14.248 10.092 -14.361 1.00 96.56 309 ARG A C 1
ATOM 2348 O O . ARG A 1 309 ? -14.212 10.548 -15.495 1.00 96.56 309 ARG A O 1
ATOM 2355 N N . LEU A 1 310 ? -13.188 9.546 -13.771 1.00 95.00 310 LEU A N 1
ATOM 2356 C CA . LEU A 1 310 ? -11.901 9.403 -14.448 1.00 95.00 310 LEU A CA 1
ATOM 2357 C C . LEU A 1 310 ? -12.001 8.466 -15.659 1.00 95.00 310 LEU A C 1
ATOM 2359 O O . LEU A 1 310 ? -11.421 8.775 -16.693 1.00 95.00 310 LEU A O 1
ATOM 2363 N N . GLU A 1 311 ? -12.753 7.368 -15.548 1.00 95.62 311 GLU A N 1
ATOM 2364 C CA . GLU A 1 311 ? -13.053 6.473 -16.677 1.00 95.62 311 GLU A CA 1
ATOM 2365 C C . GLU A 1 311 ? -13.824 7.208 -17.781 1.00 95.62 311 GLU A C 1
ATOM 2367 O O . GLU A 1 311 ? -13.387 7.204 -18.927 1.00 95.62 311 GLU A O 1
ATOM 2372 N N . ALA A 1 312 ? -14.885 7.942 -17.432 1.00 95.19 312 ALA A N 1
ATOM 2373 C CA . ALA A 1 312 ? -15.647 8.731 -18.403 1.00 95.19 312 ALA A CA 1
ATOM 2374 C C . ALA A 1 312 ? -14.779 9.771 -19.137 1.00 95.19 312 ALA A C 1
ATOM 2376 O O . ALA A 1 312 ? -14.917 9.951 -20.341 1.00 95.19 312 ALA A O 1
ATOM 2377 N N . VAL A 1 313 ? -13.848 10.423 -18.433 1.00 93.81 313 VAL A N 1
ATOM 2378 C CA . VAL A 1 313 ? -12.899 11.374 -19.037 1.00 93.81 313 VAL A CA 1
ATOM 2379 C C . VAL A 1 313 ? -11.897 10.676 -19.969 1.00 93.81 313 VAL A C 1
ATOM 2381 O O . VAL A 1 313 ? -11.433 11.297 -20.917 1.00 93.81 313 VAL A O 1
ATOM 2384 N N . LEU A 1 314 ? -11.548 9.405 -19.737 1.00 93.50 314 LEU A N 1
ATOM 2385 C CA . LEU A 1 314 ? -10.710 8.628 -20.664 1.00 93.50 314 LEU A CA 1
ATOM 2386 C C . LEU A 1 314 ? -11.465 8.192 -21.924 1.00 93.50 314 LEU A C 1
ATOM 2388 O O . LEU A 1 314 ? -10.855 8.129 -22.997 1.00 93.50 314 LEU A O 1
ATOM 2392 N N . ASP A 1 315 ? -12.749 7.866 -21.779 1.00 94.00 315 ASP A N 1
ATOM 2393 C CA . ASP A 1 315 ? -13.622 7.463 -22.883 1.00 94.00 315 ASP A CA 1
ATOM 2394 C C . ASP A 1 315 ? -13.951 8.661 -23.786 1.00 94.00 315 ASP A C 1
ATOM 2396 O O . ASP A 1 315 ? -13.849 8.568 -25.010 1.00 94.00 315 ASP A O 1
ATOM 2400 N N . GLU A 1 316 ? -14.249 9.814 -23.185 1.00 91.56 316 GLU A N 1
ATOM 2401 C CA . GLU A 1 316 ? -14.462 11.100 -23.858 1.00 91.56 316 GLU A CA 1
ATOM 2402 C C . GLU A 1 316 ? -13.215 11.987 -23.725 1.00 91.56 316 GLU A C 1
ATOM 2404 O O . GLU A 1 316 ? -13.243 13.070 -23.138 1.00 91.56 316 GLU A O 1
ATOM 2409 N N . ALA A 1 317 ? -12.088 11.491 -24.246 1.00 90.69 317 ALA A N 1
ATOM 2410 C CA . ALA A 1 317 ? -10.791 12.145 -24.098 1.00 90.69 317 ALA A CA 1
ATOM 2411 C C . ALA A 1 317 ? -10.804 13.592 -24.652 1.00 90.69 317 ALA A C 1
ATOM 2413 O O . ALA A 1 317 ? -11.022 13.783 -25.851 1.00 90.69 317 ALA A O 1
ATOM 2414 N N . PRO A 1 318 ? -10.534 14.614 -23.817 1.00 89.31 318 PRO A N 1
ATOM 2415 C CA . PRO A 1 318 ? -10.489 16.005 -24.245 1.00 89.31 318 PRO A CA 1
ATOM 2416 C C . PRO A 1 318 ? -9.199 16.338 -24.998 1.00 89.31 318 PRO A C 1
ATOM 2418 O O . PRO A 1 318 ? -8.178 15.676 -24.827 1.00 89.31 318 PRO A O 1
ATOM 2421 N N . ASP A 1 319 ? -9.208 17.446 -25.741 1.00 89.00 319 ASP A N 1
ATOM 2422 C CA . ASP A 1 319 ? -8.086 17.877 -26.593 1.00 89.00 319 ASP A CA 1
ATOM 2423 C C . ASP A 1 319 ? -6.759 18.091 -25.841 1.00 89.00 319 ASP A C 1
ATOM 2425 O O . ASP A 1 319 ? -5.681 17.979 -26.422 1.00 89.00 319 ASP A O 1
ATOM 2429 N N . TRP A 1 320 ? -6.814 18.397 -24.540 1.00 86.19 320 TRP A N 1
ATOM 2430 C CA . TRP A 1 320 ? -5.621 18.558 -23.703 1.00 86.19 320 TRP A CA 1
ATOM 2431 C C . TRP A 1 320 ? -5.005 17.221 -23.260 1.00 86.19 320 TRP A C 1
ATOM 2433 O O . TRP A 1 320 ? -3.887 17.210 -22.738 1.00 86.19 320 TRP A O 1
ATOM 2443 N N . MET A 1 321 ? -5.714 16.098 -23.425 1.00 90.69 321 MET A N 1
ATOM 2444 C CA . MET A 1 321 ? -5.269 14.786 -22.963 1.00 90.69 321 MET A CA 1
ATOM 2445 C C . MET A 1 321 ? -4.270 14.169 -23.942 1.00 90.69 321 MET A C 1
ATOM 2447 O O . MET A 1 321 ? -4.602 13.348 -24.796 1.00 90.69 321 MET A O 1
ATOM 2451 N N . ASP A 1 322 ? -3.002 14.523 -23.765 1.00 89.25 322 ASP A N 1
ATOM 2452 C CA . ASP A 1 322 ? -1.906 13.804 -24.402 1.00 89.25 322 ASP A CA 1
ATOM 2453 C C . ASP A 1 322 ? -1.705 12.395 -23.795 1.00 89.25 322 ASP A C 1
ATOM 2455 O O . ASP A 1 322 ? -2.321 11.997 -22.798 1.00 89.25 322 ASP A O 1
ATOM 2459 N N . GLY A 1 323 ? -0.807 11.604 -24.391 1.00 86.94 323 GLY A N 1
ATOM 2460 C CA . GLY A 1 323 ? -0.525 10.246 -23.913 1.00 86.94 323 GLY A CA 1
ATOM 2461 C C . GLY A 1 323 ? 0.003 10.187 -22.472 1.00 86.94 323 GLY A C 1
ATOM 2462 O O . GLY A 1 323 ? -0.224 9.197 -21.776 1.00 86.94 323 GLY A O 1
ATOM 2463 N N . GLN A 1 324 ? 0.673 11.239 -21.991 1.00 82.81 324 GLN A N 1
ATOM 2464 C CA . GLN A 1 324 ? 1.184 11.303 -20.622 1.00 82.81 324 GLN A CA 1
ATOM 2465 C C . GLN A 1 324 ? 0.057 11.603 -19.624 1.00 82.81 324 GLN A C 1
ATOM 2467 O O . GLN A 1 324 ? -0.007 10.983 -18.558 1.00 82.81 324 GLN A O 1
ATOM 2472 N N . ALA A 1 325 ? -0.847 12.519 -19.968 1.00 85.25 325 ALA A N 1
ATOM 2473 C CA . ALA A 1 325 ? -2.052 12.821 -19.213 1.00 85.25 325 ALA A CA 1
ATOM 2474 C C . ALA A 1 325 ? -2.958 11.590 -19.113 1.00 85.25 325 ALA A C 1
ATOM 2476 O O . ALA A 1 325 ? -3.372 11.234 -18.007 1.00 85.25 325 ALA A O 1
ATOM 2477 N N . ARG A 1 326 ? -3.169 10.883 -20.230 1.00 90.06 326 ARG A N 1
ATOM 2478 C CA . ARG A 1 326 ? -3.910 9.616 -20.269 1.00 90.06 326 ARG A CA 1
ATOM 2479 C C . ARG A 1 326 ? -3.322 8.590 -19.299 1.00 90.06 326 ARG A C 1
ATOM 2481 O O . ARG A 1 326 ? -4.007 8.117 -18.396 1.00 90.06 326 ARG A O 1
ATOM 2488 N N . ALA A 1 327 ? -2.023 8.325 -19.416 1.00 85.12 327 ALA A N 1
ATOM 2489 C CA . ALA A 1 327 ? -1.310 7.372 -18.570 1.00 85.12 327 ALA A CA 1
ATOM 2490 C C . ALA A 1 327 ? -1.350 7.736 -17.071 1.00 85.12 327 ALA A C 1
ATOM 2492 O O . ALA A 1 327 ? -1.399 6.863 -16.201 1.00 85.12 327 ALA A O 1
ATOM 2493 N N . ARG A 1 328 ? -1.338 9.036 -16.747 1.00 84.50 328 ARG A N 1
ATOM 2494 C CA . ARG A 1 328 ? -1.506 9.536 -15.375 1.00 84.50 328 ARG A CA 1
ATOM 2495 C C . ARG A 1 328 ? -2.915 9.263 -14.843 1.00 84.50 328 ARG A C 1
ATOM 2497 O O . ARG A 1 328 ? -3.036 8.871 -13.682 1.00 84.50 328 ARG A O 1
ATOM 2504 N N . ILE A 1 329 ? -3.953 9.467 -15.656 1.00 88.94 329 ILE A N 1
ATOM 2505 C CA . ILE A 1 329 ? -5.352 9.213 -15.280 1.00 88.94 329 ILE A CA 1
ATOM 2506 C C . ILE A 1 329 ? -5.592 7.711 -15.090 1.00 88.94 329 ILE A C 1
ATOM 2508 O O . ILE A 1 329 ? -6.122 7.319 -14.054 1.00 88.94 329 ILE A O 1
ATOM 2512 N N . GLU A 1 330 ? -5.104 6.863 -15.996 1.00 88.88 330 GLU A N 1
ATOM 2513 C CA . GLU A 1 330 ? -5.150 5.397 -15.853 1.00 88.88 330 GLU A CA 1
ATOM 2514 C C . GLU A 1 330 ? -4.467 4.934 -14.554 1.00 88.88 330 GLU A C 1
ATOM 2516 O O . GLU A 1 330 ? -5.016 4.142 -13.781 1.00 88.88 330 GLU A O 1
ATOM 2521 N N . GLY A 1 331 ? -3.289 5.491 -14.251 1.00 83.38 331 GLY A N 1
ATOM 2522 C CA . GLY A 1 331 ? -2.597 5.234 -12.990 1.00 83.38 331 GLY A CA 1
ATOM 2523 C C . GLY A 1 331 ? -3.397 5.688 -11.764 1.00 83.38 331 GLY A C 1
ATOM 2524 O O . GLY A 1 331 ? -3.404 4.997 -10.742 1.00 83.38 331 GLY A O 1
ATOM 2525 N N . ALA A 1 332 ? -4.095 6.824 -11.856 1.00 87.50 332 ALA A N 1
ATOM 2526 C CA . ALA A 1 332 ? -4.962 7.322 -10.795 1.00 87.50 332 ALA A CA 1
ATOM 2527 C C . ALA A 1 332 ? -6.188 6.426 -10.577 1.00 87.50 332 ALA A C 1
ATOM 2529 O O . ALA A 1 332 ? -6.485 6.135 -9.422 1.00 87.50 332 ALA A O 1
ATOM 2530 N N . ILE A 1 333 ? -6.835 5.937 -11.642 1.00 89.94 333 ILE A N 1
ATOM 2531 C CA . ILE A 1 333 ? -7.957 4.983 -11.570 1.00 89.94 333 ILE A CA 1
ATOM 2532 C C . ILE A 1 333 ? -7.520 3.713 -10.848 1.00 89.94 333 ILE A C 1
ATOM 2534 O O . ILE A 1 333 ? -8.147 3.318 -9.867 1.00 89.94 333 ILE A O 1
ATOM 2538 N N . ALA A 1 334 ? -6.400 3.114 -11.265 1.00 84.50 334 ALA A N 1
ATOM 2539 C CA . ALA A 1 334 ? -5.884 1.912 -10.621 1.00 84.50 334 ALA A CA 1
ATOM 2540 C C . ALA A 1 334 ? -5.633 2.155 -9.125 1.00 84.50 334 ALA A C 1
ATOM 2542 O O . ALA A 1 334 ? -6.112 1.406 -8.278 1.00 84.50 334 ALA A O 1
ATOM 2543 N N . SER A 1 335 ? -4.911 3.230 -8.800 1.00 85.12 335 SER A N 1
ATOM 2544 C CA . SER A 1 335 ? -4.589 3.641 -7.430 1.00 85.12 335 SER A CA 1
ATOM 2545 C C . SER A 1 335 ? -5.859 3.870 -6.586 1.00 85.12 335 SER A C 1
ATOM 2547 O O . SER A 1 335 ? -5.956 3.407 -5.448 1.00 85.12 335 SER A O 1
ATOM 2549 N N . LEU A 1 336 ? -6.855 4.553 -7.143 1.00 90.88 336 LEU A N 1
ATOM 2550 C CA . LEU A 1 336 ? -8.127 4.846 -6.492 1.00 90.88 336 LEU A CA 1
ATOM 2551 C C . LEU A 1 336 ? -8.948 3.578 -6.241 1.00 90.88 336 LEU A C 1
ATOM 2553 O O . LEU A 1 336 ? -9.441 3.405 -5.129 1.00 90.88 336 LEU A O 1
ATOM 2557 N N . GLY A 1 337 ? -9.014 2.668 -7.217 1.00 89.88 337 GLY A N 1
ATOM 2558 C CA . GLY A 1 337 ? -9.694 1.379 -7.089 1.00 89.88 337 GLY A CA 1
ATOM 2559 C C . GLY A 1 337 ? -9.165 0.557 -5.914 1.00 89.88 337 GLY A C 1
ATOM 2560 O O . GLY A 1 337 ? -9.947 0.121 -5.078 1.00 89.88 337 GLY A O 1
ATOM 2561 N N . TRP A 1 338 ? -7.838 0.457 -5.765 1.00 86.00 338 TRP A N 1
ATOM 2562 C CA . TRP A 1 338 ? -7.224 -0.227 -4.617 1.00 86.00 338 TRP A CA 1
ATOM 2563 C C . TRP A 1 338 ? -7.658 0.358 -3.268 1.00 86.00 338 TRP A C 1
ATOM 2565 O O . TRP A 1 338 ? -7.906 -0.384 -2.326 1.00 86.00 338 TRP A O 1
ATOM 2575 N N . ARG A 1 339 ? -7.775 1.684 -3.158 1.00 91.62 339 ARG A N 1
ATOM 2576 C CA . ARG A 1 339 ? -8.180 2.331 -1.898 1.00 91.62 339 ARG A CA 1
ATOM 2577 C C . ARG A 1 339 ? -9.670 2.231 -1.643 1.00 91.62 339 ARG A C 1
ATOM 2579 O O . ARG A 1 339 ? -10.062 2.080 -0.494 1.00 91.62 339 ARG A O 1
ATOM 2586 N N . ALA A 1 340 ? -10.483 2.291 -2.692 1.00 94.94 340 ALA A N 1
ATOM 2587 C CA . ALA A 1 340 ? -11.907 2.020 -2.583 1.00 94.94 340 ALA A CA 1
ATOM 2588 C C . ALA A 1 340 ? -12.147 0.574 -2.111 1.00 94.94 340 ALA A C 1
ATOM 2590 O O . ALA A 1 340 ? -12.933 0.378 -1.192 1.00 94.94 340 ALA A O 1
ATOM 2591 N N . GLU A 1 341 ? -11.413 -0.412 -2.646 1.00 92.38 341 GLU A N 1
ATOM 2592 C CA . GLU A 1 341 ? -11.434 -1.804 -2.162 1.00 92.38 341 GLU A CA 1
ATOM 2593 C C . GLU A 1 341 ? -11.056 -1.892 -0.674 1.00 92.38 341 GLU A C 1
ATOM 2595 O O . GLU A 1 341 ? -11.771 -2.527 0.096 1.00 92.38 341 GLU A O 1
ATOM 2600 N N . THR A 1 342 ? -9.979 -1.222 -0.244 1.00 92.69 342 THR A N 1
ATOM 2601 C CA . THR A 1 342 ? -9.569 -1.197 1.171 1.00 92.69 342 THR A CA 1
ATOM 2602 C C . THR A 1 342 ? -10.646 -0.596 2.077 1.00 92.69 342 THR A C 1
ATOM 2604 O O . THR A 1 342 ? -10.999 -1.203 3.084 1.00 92.69 342 THR A O 1
ATOM 2607 N N . VAL A 1 343 ? -11.209 0.565 1.724 1.00 96.94 343 VAL A N 1
ATOM 2608 C CA . VAL A 1 343 ? -12.265 1.208 2.528 1.00 96.94 343 VAL A CA 1
ATOM 2609 C C . VAL A 1 343 ? -13.537 0.359 2.545 1.00 96.94 343 VAL A C 1
ATOM 2611 O O . VAL A 1 343 ? -14.175 0.248 3.588 1.00 96.94 343 VAL A O 1
ATOM 2614 N N . ALA A 1 344 ? -13.892 -0.278 1.427 1.00 96.88 344 ALA A N 1
ATOM 2615 C CA . ALA A 1 344 ? -15.016 -1.208 1.368 1.00 96.88 344 ALA A CA 1
ATOM 2616 C C . ALA A 1 344 ? -14.789 -2.432 2.268 1.00 96.88 344 ALA A C 1
ATOM 2618 O O . ALA A 1 344 ? -15.709 -2.852 2.965 1.00 96.88 344 ALA A O 1
ATOM 2619 N N . ALA A 1 345 ? -13.566 -2.967 2.308 1.00 95.12 345 ALA A N 1
ATOM 2620 C CA . ALA A 1 345 ? -13.206 -4.061 3.203 1.00 95.12 345 ALA A CA 1
ATOM 2621 C C . ALA A 1 345 ? -13.250 -3.635 4.682 1.00 95.12 345 ALA A C 1
ATOM 2623 O O . ALA A 1 345 ? -13.733 -4.399 5.513 1.00 95.12 345 ALA A O 1
ATOM 2624 N N . TRP A 1 346 ? -12.828 -2.409 5.018 1.00 97.38 346 TRP A N 1
ATOM 2625 C CA . TRP A 1 346 ? -12.998 -1.850 6.367 1.00 97.38 346 TRP A CA 1
ATOM 2626 C C . TRP A 1 346 ? -14.465 -1.679 6.744 1.00 97.38 346 TRP A C 1
ATOM 2628 O O . TRP A 1 346 ? -14.851 -2.016 7.857 1.00 97.38 346 TRP A O 1
ATOM 2638 N N . LEU A 1 347 ? -15.291 -1.183 5.822 1.00 97.12 347 LEU A N 1
ATOM 2639 C CA . LEU A 1 347 ? -16.724 -1.037 6.051 1.00 97.12 347 LEU A CA 1
ATOM 2640 C C . LEU A 1 347 ? -17.380 -2.402 6.287 1.00 97.12 347 LEU A C 1
ATOM 2642 O O . LEU A 1 347 ? -18.154 -2.549 7.226 1.00 97.12 347 LEU A O 1
ATOM 2646 N N . ALA A 1 348 ? -17.027 -3.406 5.482 1.00 96.00 348 ALA A N 1
ATOM 2647 C CA . ALA A 1 348 ? -17.493 -4.774 5.672 1.00 96.00 348 ALA A CA 1
ATOM 2648 C C . ALA A 1 348 ? -17.022 -5.360 7.010 1.00 96.00 348 ALA A C 1
ATOM 2650 O O . ALA A 1 348 ? -17.802 -6.029 7.672 1.00 96.00 348 ALA A O 1
ATOM 2651 N N . LEU A 1 349 ? -15.780 -5.089 7.428 1.00 94.62 349 LEU A N 1
ATOM 2652 C CA . LEU A 1 349 ? -15.254 -5.518 8.726 1.00 94.62 349 LEU A CA 1
ATOM 2653 C C . LEU A 1 349 ? -16.055 -4.922 9.890 1.00 94.62 349 LEU A C 1
ATOM 2655 O O . LEU A 1 349 ? -16.393 -5.649 10.811 1.00 94.62 349 LEU A O 1
ATOM 2659 N N . VAL A 1 350 ? -16.360 -3.624 9.837 1.00 93.69 350 VAL A N 1
ATOM 2660 C CA . VAL A 1 350 ? -17.111 -2.914 10.889 1.00 93.69 350 VAL A CA 1
ATOM 2661 C C . VAL A 1 350 ? -18.594 -3.303 10.903 1.00 93.69 350 VAL A C 1
ATOM 2663 O O . VAL A 1 350 ? -19.236 -3.213 11.941 1.00 93.69 350 VAL A O 1
ATOM 2666 N N . ALA A 1 351 ? -19.148 -3.723 9.764 1.00 88.25 351 ALA A N 1
ATOM 2667 C CA . ALA A 1 351 ? -20.548 -4.127 9.639 1.00 88.25 351 ALA A CA 1
ATOM 2668 C C . ALA A 1 351 ? -20.824 -5.600 10.004 1.00 88.25 351 ALA A C 1
ATOM 2670 O O . ALA A 1 351 ? -21.991 -5.995 10.018 1.00 88.25 351 ALA A O 1
ATOM 2671 N N . ARG A 1 352 ? -19.781 -6.412 10.223 1.00 83.44 352 ARG A N 1
ATOM 2672 C CA . ARG A 1 352 ? -19.900 -7.788 10.731 1.00 83.44 352 ARG A CA 1
ATOM 2673 C C . ARG A 1 352 ? -20.168 -7.781 12.224 1.00 83.44 352 ARG A C 1
ATOM 2675 O O . ARG A 1 352 ? -20.933 -8.676 12.643 1.00 83.44 352 ARG A O 1
#

pLDDT: mean 87.58, std 9.92, range [51.25, 98.38]

Foldseek 3Di:
DEEAEADLQVLVVVLVCLCVVPVDPVVSLLAEAEAEPQLQFFDVQLLVQLCVQLDDDPLNVLSVVLVVCVVVFPQRGNPNGPPPPVSVVVVPDCSSSSRTCPLLPDLALLDPCNVVGSNNVRVVSLQRYNYYYYHLLVVVCCVVVVPCVPRDDPDYHYDVCVCNVVSCCVNPDADDDLVNLQSLLCQAQNDPDPRRGPSHHPCVLCVVLVVVDVQLVVLSVLLNVLSVQRHHPCLVVCLVVVRHRHLSSQLVSQLVVVQVVPPPPPVVVVVDDTDDDPDPRDPSNVVSLVRNLVSLVSNLVSLVSNLVSLVVCLVVPDPVCDPSNNSSSVSVSVSSVVVSVNSVSVSVVSVD

Secondary structure (DSSP, 8-state):
-EEEES-HHHHHHHHHHHHHH--SHHHHHHHEEEE--GGGBB-HHHHHHIIIIIS-THHHHHHHHHHHHHTT-SS-BTTTSSS-THHHHHSTTTTTGGGB--SS---GGG-TTGGG-HHHHHHHHHHS-SEEEEEHHHHHHHHHH---STT--S-EEETTGGGHHHHHHHHH-----HHHHHHHHHHHH--SS---SS---HHHHSHHHHHH-HHHHHHHHHHHHHHTTS--TTHHHHHHTT---HHHHHHHHHHHHHHHHH-TT-TTTTT--------S--HHHHHHHHHHHHHHHHHHHHHHHHHHHHHHHHHT--TT--HHHHHHHHHHHHHHHHHHHHHHHHHHHHH-